Protein AF-A0A0C9ZN50-F1 (afdb_monomer)

Structure (mmCIF, N/CA/C/O backbone):
data_AF-A0A0C9ZN50-F1
#
_entry.id   AF-A0A0C9ZN50-F1
#
loop_
_atom_site.group_PDB
_atom_site.id
_atom_site.type_symbol
_atom_site.label_atom_id
_atom_site.label_alt_id
_atom_site.label_comp_id
_atom_site.label_asym_id
_atom_site.label_entity_id
_atom_site.label_seq_id
_atom_site.pdbx_PDB_ins_code
_atom_site.Cartn_x
_atom_site.Cartn_y
_atom_site.Cartn_z
_atom_site.occupancy
_atom_site.B_iso_or_equiv
_atom_site.auth_seq_id
_atom_site.auth_comp_id
_atom_site.auth_asym_id
_atom_site.auth_atom_id
_atom_site.pdbx_PDB_model_num
ATOM 1 N N . MET A 1 1 ? 44.667 34.025 37.888 1.00 39.94 1 MET A N 1
ATOM 2 C CA . MET A 1 1 ? 45.179 33.058 36.893 1.00 39.94 1 MET A CA 1
ATOM 3 C C . MET A 1 1 ? 44.011 32.609 36.034 1.00 39.94 1 MET A C 1
ATOM 5 O O . MET A 1 1 ? 43.102 31.985 36.561 1.00 39.94 1 MET A O 1
ATOM 9 N N . VAL A 1 2 ? 43.980 33.014 34.764 1.00 34.44 2 VAL A N 1
ATOM 10 C CA . VAL A 1 2 ? 42.864 32.764 33.837 1.00 34.44 2 VAL A CA 1
ATOM 11 C C . VAL A 1 2 ? 43.317 31.704 32.833 1.00 34.44 2 VAL A C 1
ATOM 13 O O . VAL A 1 2 ? 44.294 31.914 32.122 1.00 34.44 2 VAL A O 1
ATOM 16 N N . LEU A 1 3 ? 42.644 30.553 32.816 1.00 47.25 3 LEU A N 1
ATOM 17 C CA . LEU A 1 3 ? 42.914 29.450 31.890 1.00 47.25 3 LEU A CA 1
ATOM 18 C C . LEU A 1 3 ? 42.060 29.630 30.630 1.00 47.25 3 LEU A C 1
ATOM 20 O O . LEU A 1 3 ? 40.865 29.343 30.634 1.00 47.25 3 LEU A O 1
ATOM 24 N N . GLN A 1 4 ? 42.675 30.109 29.550 1.00 46.62 4 GLN A N 1
ATOM 25 C CA . GLN A 1 4 ? 42.069 30.142 28.219 1.00 46.62 4 GLN A CA 1
ATOM 26 C C . GLN A 1 4 ? 42.328 28.802 27.520 1.00 46.62 4 GLN A C 1
ATOM 28 O O . GLN A 1 4 ? 43.462 28.460 27.191 1.00 46.62 4 GLN A O 1
ATOM 33 N N . THR A 1 5 ? 41.270 28.020 27.316 1.00 51.41 5 THR A N 1
ATOM 34 C CA . THR A 1 5 ? 41.304 26.759 26.568 1.00 51.41 5 THR A CA 1
ATOM 35 C C . THR A 1 5 ? 41.068 27.039 25.085 1.00 51.41 5 THR A C 1
ATOM 37 O O . THR A 1 5 ? 39.988 27.460 24.677 1.00 51.41 5 THR A O 1
ATOM 40 N N . ILE A 1 6 ? 42.099 26.816 24.267 1.00 56.16 6 ILE A N 1
ATOM 41 C CA . ILE A 1 6 ? 42.041 26.932 22.806 1.00 56.16 6 ILE A CA 1
ATOM 42 C C . ILE A 1 6 ? 41.511 25.606 22.251 1.00 56.16 6 ILE A C 1
ATOM 44 O O . ILE A 1 6 ? 42.215 24.597 22.240 1.00 56.16 6 ILE A O 1
ATOM 48 N N . TYR A 1 7 ? 40.261 25.595 21.789 1.00 54.16 7 TYR A N 1
ATOM 49 C CA . TYR A 1 7 ? 39.696 24.461 21.060 1.00 54.16 7 TYR A CA 1
ATOM 50 C C . TYR A 1 7 ? 40.186 24.484 19.606 1.00 54.16 7 TYR A C 1
ATOM 52 O O . TYR A 1 7 ? 39.750 25.305 18.802 1.00 54.16 7 TYR A O 1
ATOM 60 N N . ALA A 1 8 ? 41.094 23.569 19.261 1.00 57.06 8 ALA A N 1
ATOM 61 C CA . ALA A 1 8 ? 41.533 23.344 17.887 1.00 57.06 8 ALA A CA 1
ATOM 62 C C . ALA A 1 8 ? 40.445 22.597 17.091 1.00 57.06 8 ALA A C 1
ATOM 64 O O . ALA A 1 8 ? 40.113 21.446 17.389 1.00 57.06 8 ALA A O 1
ATOM 65 N N . SER A 1 9 ? 39.885 23.243 16.067 1.00 60.78 9 SER A N 1
ATOM 66 C CA . SER A 1 9 ? 38.947 22.619 15.135 1.00 60.78 9 SER A CA 1
ATOM 67 C C . SER A 1 9 ? 39.686 21.634 14.218 1.00 60.78 9 SER A C 1
ATOM 69 O O . SER A 1 9 ? 40.672 21.966 13.563 1.00 60.78 9 SER A O 1
ATOM 71 N N . LYS A 1 10 ? 39.228 20.377 14.189 1.00 65.25 10 LYS A N 1
ATOM 72 C CA . LYS A 1 10 ? 39.812 19.334 13.332 1.00 65.25 10 LYS A CA 1
ATOM 73 C C . LYS A 1 10 ? 39.492 19.634 11.859 1.00 65.25 10 LYS A C 1
ATOM 75 O O . LYS A 1 10 ? 38.314 19.800 11.534 1.00 65.25 10 LYS A O 1
ATOM 80 N N . PRO A 1 11 ? 40.481 19.646 10.948 1.00 61.59 11 PRO A N 1
ATOM 81 C CA . PRO A 1 11 ? 40.224 19.838 9.528 1.00 61.59 11 PRO A CA 1
ATOM 82 C C . PRO A 1 11 ? 39.491 18.613 8.969 1.00 61.59 11 PRO A C 1
ATOM 84 O O . PRO A 1 11 ? 40.007 17.496 8.957 1.00 61.59 11 PRO A O 1
ATOM 87 N N . THR A 1 12 ? 38.261 18.812 8.502 1.00 65.75 12 THR A N 1
ATOM 88 C CA . THR A 1 12 ? 37.493 17.782 7.799 1.00 65.75 12 THR A CA 1
ATOM 89 C C . THR A 1 12 ? 38.158 17.481 6.458 1.00 65.75 12 THR A C 1
ATOM 91 O O . THR A 1 12 ? 38.131 18.310 5.545 1.00 65.75 12 THR A O 1
ATOM 94 N N . ALA A 1 13 ? 38.747 16.291 6.332 1.00 64.12 13 ALA A N 1
ATOM 95 C CA . ALA A 1 13 ? 39.321 15.786 5.090 1.00 64.12 13 ALA A CA 1
ATOM 96 C C . ALA A 1 13 ? 38.241 15.718 3.995 1.00 64.12 13 ALA A C 1
ATOM 98 O O . ALA A 1 13 ? 37.400 14.815 3.972 1.00 64.12 13 ALA A O 1
ATOM 99 N N . ARG A 1 14 ? 38.244 16.688 3.072 1.00 66.19 14 ARG A N 1
ATOM 100 C CA . ARG A 1 14 ? 37.402 16.643 1.873 1.00 66.19 14 ARG A CA 1
ATOM 101 C C . ARG A 1 14 ? 37.878 15.475 1.010 1.00 66.19 14 ARG A C 1
ATOM 103 O O . ARG A 1 14 ? 38.987 15.503 0.485 1.00 66.19 14 ARG A O 1
ATOM 110 N N . ARG A 1 15 ? 37.039 14.445 0.854 1.00 63.09 15 ARG A N 1
ATOM 111 C CA . ARG A 1 15 ? 37.261 13.379 -0.135 1.00 63.09 15 ARG A CA 1
ATOM 112 C C . ARG A 1 15 ? 37.274 14.015 -1.526 1.00 63.09 15 ARG A C 1
ATOM 114 O O . ARG A 1 15 ? 36.222 14.357 -2.059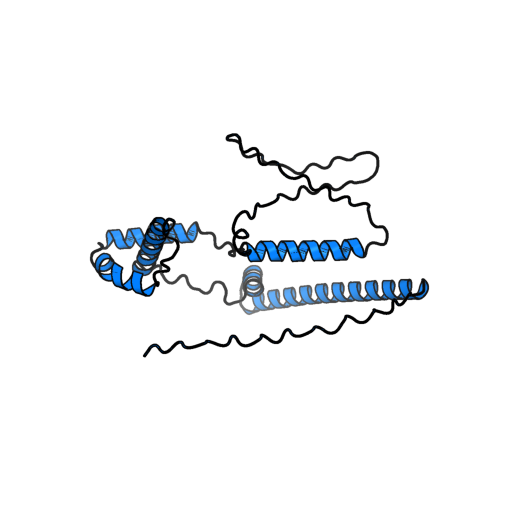 1.00 63.09 15 ARG A O 1
ATOM 121 N N . VAL A 1 16 ? 38.465 14.189 -2.094 1.00 71.81 16 VAL A N 1
ATOM 122 C CA . VAL A 1 16 ? 38.652 14.616 -3.483 1.00 71.81 16 VAL A CA 1
ATOM 123 C C . VAL A 1 16 ? 38.070 13.517 -4.368 1.00 71.81 16 VAL A C 1
ATOM 125 O O . VAL A 1 16 ? 38.628 12.424 -4.448 1.00 71.81 16 VAL A O 1
ATOM 128 N N . GLN A 1 17 ? 36.910 13.763 -4.983 1.00 80.56 17 GLN A N 1
ATOM 129 C CA . GLN A 1 17 ? 36.378 12.808 -5.948 1.00 80.56 17 GLN A CA 1
ATOM 130 C C . GLN A 1 17 ? 37.321 12.743 -7.156 1.00 80.56 17 GLN A C 1
ATOM 132 O O . GLN A 1 17 ? 37.731 13.791 -7.664 1.00 80.56 17 GLN A O 1
ATOM 137 N N . PRO A 1 18 ? 37.690 11.537 -7.620 1.00 77.81 18 PRO A N 1
ATOM 138 C CA . PRO A 1 18 ? 38.561 11.394 -8.774 1.00 77.81 18 PRO A CA 1
ATOM 139 C C . PRO A 1 18 ? 37.920 12.052 -9.999 1.00 77.81 18 PRO A C 1
ATOM 141 O O . PRO A 1 18 ? 36.736 11.862 -10.283 1.00 77.81 18 PRO A O 1
ATOM 144 N N . LYS A 1 19 ? 38.724 12.833 -10.728 1.00 80.50 19 LYS A N 1
ATOM 145 C CA . LYS A 1 19 ? 38.319 13.529 -11.954 1.00 80.50 19 LYS A CA 1
ATOM 146 C C . LYS A 1 19 ? 37.700 12.520 -12.927 1.00 80.50 19 LYS A C 1
ATOM 148 O O . LYS A 1 19 ? 38.328 11.515 -13.263 1.00 80.50 19 LYS A O 1
ATOM 153 N N . ALA A 1 20 ? 36.462 12.773 -13.350 1.00 80.38 20 ALA A N 1
ATOM 154 C CA . ALA A 1 20 ? 35.729 11.868 -14.228 1.00 80.38 20 ALA A CA 1
ATOM 1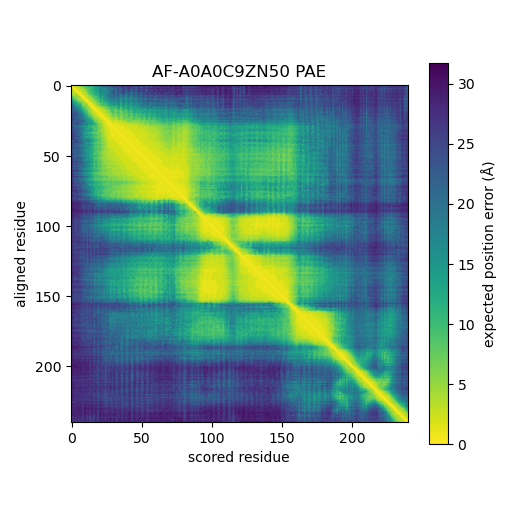55 C C . ALA A 1 20 ? 36.526 11.622 -15.519 1.00 80.38 20 ALA A C 1
ATOM 157 O O . ALA A 1 20 ? 36.897 12.564 -16.222 1.00 80.38 20 ALA A O 1
ATOM 158 N N . ARG A 1 21 ? 36.808 10.350 -15.823 1.00 87.00 21 ARG A N 1
ATOM 159 C CA . ARG A 1 21 ? 37.511 9.971 -17.053 1.00 87.00 21 ARG A CA 1
ATOM 160 C C . ARG A 1 21 ? 36.616 10.262 -18.269 1.00 87.00 21 ARG A C 1
ATOM 162 O O . ARG A 1 21 ? 35.416 9.973 -18.205 1.00 87.00 21 ARG A O 1
ATOM 169 N N . PRO A 1 22 ? 37.167 10.804 -19.372 1.00 81.00 22 PRO A N 1
ATOM 170 C CA . PRO A 1 22 ? 36.405 11.028 -20.594 1.00 81.00 22 PRO A CA 1
ATOM 171 C C . PRO A 1 22 ? 35.870 9.691 -21.117 1.00 81.00 22 PR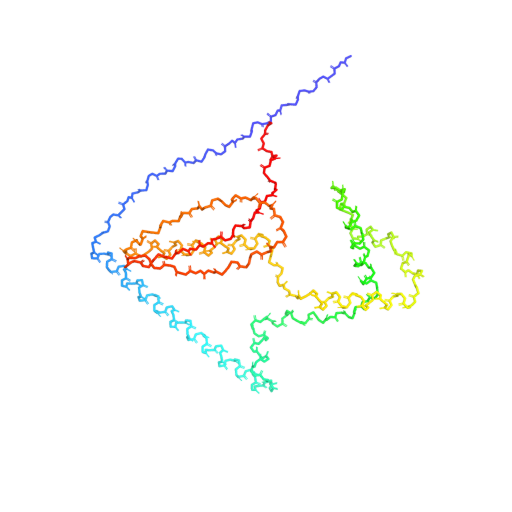O A C 1
ATOM 173 O O . PRO A 1 22 ? 36.607 8.716 -21.250 1.00 81.00 22 PRO A O 1
ATOM 176 N N . ARG A 1 23 ? 34.561 9.632 -21.381 1.00 85.62 23 ARG A N 1
ATOM 177 C CA . ARG A 1 23 ? 33.921 8.441 -21.948 1.00 85.62 23 ARG A CA 1
ATOM 178 C C . ARG A 1 23 ? 34.179 8.410 -23.452 1.00 85.62 23 ARG A C 1
ATOM 180 O O . ARG A 1 23 ? 33.808 9.348 -24.154 1.00 85.62 23 ARG A O 1
ATOM 187 N N . ILE A 1 24 ? 34.784 7.327 -23.935 1.00 88.25 24 ILE A N 1
ATOM 188 C CA . ILE A 1 24 ? 34.951 7.065 -25.368 1.00 88.25 24 ILE A CA 1
ATOM 189 C C . ILE A 1 24 ? 33.556 6.920 -25.990 1.00 88.25 24 ILE A C 1
ATOM 191 O O . ILE A 1 24 ? 32.753 6.098 -25.546 1.00 88.25 24 ILE A O 1
ATOM 195 N N . LYS A 1 25 ? 33.253 7.740 -27.001 1.00 86.81 25 LYS A N 1
ATOM 196 C CA . LYS A 1 25 ? 31.998 7.649 -27.755 1.00 86.81 25 LYS A CA 1
ATOM 197 C C . LYS A 1 25 ? 32.143 6.558 -28.813 1.00 86.81 25 LYS A C 1
ATOM 199 O O . LYS A 1 25 ? 32.850 6.744 -29.796 1.00 86.81 25 LYS A O 1
ATOM 204 N N . VAL A 1 26 ? 31.468 5.430 -28.613 1.00 90.38 26 VAL A N 1
ATOM 205 C CA . VAL A 1 26 ? 31.383 4.367 -29.622 1.00 90.38 26 VAL A CA 1
ATOM 206 C C . VAL A 1 26 ? 30.311 4.753 -30.643 1.00 90.38 26 VAL A C 1
ATOM 208 O O . VAL A 1 26 ? 29.137 4.870 -30.292 1.00 90.38 26 VAL A O 1
ATOM 211 N N . ILE A 1 27 ? 30.706 4.971 -31.900 1.00 93.25 27 ILE A N 1
ATOM 212 C CA . ILE A 1 27 ? 29.779 5.229 -33.010 1.00 93.25 27 ILE A CA 1
ATOM 213 C C . ILE A 1 27 ? 29.442 3.888 -33.662 1.00 93.25 27 ILE A C 1
ATOM 215 O O . ILE A 1 27 ? 30.308 3.226 -34.225 1.00 93.25 27 ILE A O 1
ATOM 219 N N . LEU A 1 28 ? 28.179 3.476 -33.570 1.00 95.25 28 LEU A N 1
ATOM 220 C CA . LEU A 1 28 ? 27.701 2.234 -34.175 1.00 95.25 28 LEU A CA 1
ATOM 221 C C . LEU A 1 28 ? 27.330 2.441 -35.648 1.00 95.25 28 LEU A C 1
ATOM 223 O O . LEU A 1 28 ? 26.710 3.446 -36.009 1.00 95.25 28 LEU A O 1
ATOM 227 N N . SER A 1 29 ? 27.634 1.447 -36.485 1.00 97.31 29 SER A N 1
ATOM 228 C CA . SER A 1 29 ? 27.195 1.419 -37.884 1.00 97.31 29 SER A CA 1
ATOM 229 C C . SER A 1 29 ? 25.662 1.369 -37.994 1.00 97.31 29 SER A C 1
ATOM 231 O O . SER A 1 29 ? 24.955 1.023 -37.042 1.00 97.31 29 SER A O 1
ATOM 233 N N . ALA A 1 30 ? 25.113 1.734 -39.158 1.00 95.19 30 ALA A N 1
ATOM 234 C CA . ALA A 1 30 ? 23.668 1.665 -39.404 1.00 95.19 30 ALA A CA 1
ATOM 235 C C . ALA A 1 30 ? 23.120 0.239 -39.206 1.00 95.19 30 ALA A C 1
ATOM 237 O O . ALA A 1 30 ? 22.125 0.059 -38.505 1.00 95.19 30 ALA A O 1
ATOM 238 N N . ASN A 1 31 ? 23.834 -0.769 -39.715 1.00 96.44 31 ASN A N 1
ATOM 239 C CA . ASN A 1 31 ? 23.458 -2.178 -39.583 1.00 96.44 31 ASN A CA 1
ATOM 240 C C . ASN A 1 31 ? 23.493 -2.646 -38.122 1.00 96.44 31 ASN A C 1
ATOM 242 O O . ASN A 1 31 ? 22.558 -3.299 -37.667 1.00 96.44 31 ASN A O 1
ATOM 246 N N . ALA A 1 32 ? 24.516 -2.249 -37.353 1.00 95.94 32 ALA A N 1
ATOM 247 C CA . ALA A 1 32 ? 24.593 -2.572 -35.928 1.00 95.94 32 ALA A CA 1
ATOM 248 C C . ALA A 1 32 ? 23.426 -1.953 -35.141 1.00 95.94 32 ALA A C 1
ATOM 250 O O . ALA A 1 32 ? 22.836 -2.605 -34.281 1.00 95.94 32 ALA A O 1
ATOM 251 N N . ARG A 1 33 ? 23.040 -0.710 -35.463 1.00 95.25 33 ARG A N 1
ATOM 252 C CA . ARG A 1 33 ? 21.865 -0.064 -34.856 1.00 95.25 33 ARG A CA 1
ATOM 253 C C . ARG A 1 33 ? 20.561 -0.775 -35.223 1.00 95.25 33 ARG A C 1
ATOM 255 O O . ARG A 1 33 ? 19.728 -0.963 -34.342 1.00 95.25 33 ARG A O 1
ATOM 262 N N . ALA A 1 34 ? 20.385 -1.182 -36.480 1.00 95.62 34 ALA A N 1
ATOM 263 C CA . ALA A 1 34 ? 19.206 -1.934 -36.916 1.00 95.62 34 ALA A CA 1
ATOM 264 C C . ALA A 1 34 ? 19.104 -3.296 -36.205 1.00 95.62 34 ALA A C 1
ATOM 266 O O . ALA A 1 34 ? 18.049 -3.626 -35.667 1.00 95.62 34 ALA A O 1
ATOM 267 N N . ALA A 1 35 ? 20.216 -4.031 -36.100 1.00 96.25 35 ALA A N 1
ATOM 268 C CA . ALA A 1 35 ? 20.271 -5.300 -35.376 1.00 96.25 35 ALA A CA 1
ATOM 269 C C . ALA A 1 35 ? 19.968 -5.138 -33.876 1.00 96.25 35 ALA A C 1
ATOM 271 O O . ALA A 1 35 ? 19.258 -5.957 -33.294 1.00 96.25 35 ALA A O 1
ATOM 272 N N . LEU A 1 36 ? 20.460 -4.074 -33.228 1.00 95.38 36 LEU A N 1
ATOM 273 C CA . LEU A 1 36 ? 20.112 -3.792 -31.831 1.00 95.38 36 LEU A CA 1
ATOM 274 C C . LEU A 1 36 ? 18.621 -3.495 -31.660 1.00 95.38 36 LEU A C 1
ATOM 276 O O . LEU A 1 36 ? 18.032 -3.963 -30.690 1.00 95.38 36 LEU A O 1
ATOM 280 N N . LYS A 1 37 ? 18.008 -2.759 -32.594 1.00 94.31 37 LYS A N 1
ATOM 281 C CA . LYS A 1 37 ? 16.565 -2.487 -32.565 1.00 94.31 37 LYS A CA 1
ATOM 282 C C . LYS A 1 37 ? 15.746 -3.764 -32.705 1.00 94.31 37 LYS A C 1
ATOM 284 O O . LYS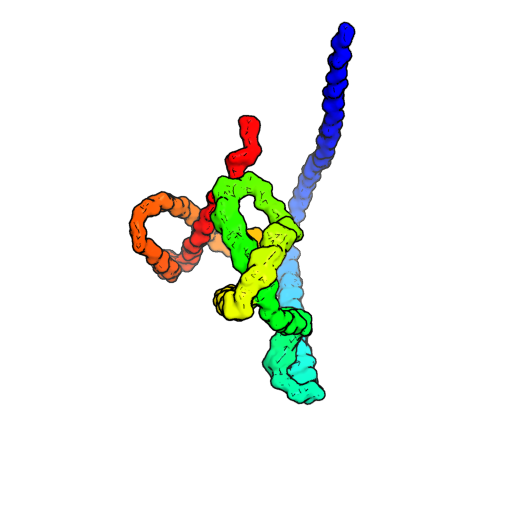 A 1 37 ? 14.861 -3.982 -31.889 1.00 94.31 37 LYS A O 1
ATOM 289 N N . LEU A 1 38 ? 16.069 -4.623 -33.674 1.00 96.31 38 LEU A N 1
ATOM 290 C CA . LEU A 1 38 ? 15.378 -5.906 -33.848 1.00 96.31 38 LEU A CA 1
ATOM 291 C C . LEU A 1 38 ? 15.450 -6.747 -32.565 1.00 96.31 38 LEU A C 1
ATOM 293 O O . LEU A 1 38 ? 14.427 -7.152 -32.029 1.00 96.31 38 LEU A O 1
ATOM 297 N N . ASN A 1 39 ? 16.645 -6.860 -31.978 1.00 95.81 39 ASN A N 1
ATOM 298 C CA . ASN A 1 39 ? 16.832 -7.543 -30.696 1.00 95.81 39 ASN A CA 1
ATOM 299 C C . ASN A 1 39 ? 16.035 -6.914 -29.539 1.00 95.81 39 ASN A C 1
ATOM 301 O O . ASN A 1 39 ? 15.641 -7.614 -28.607 1.00 95.81 39 ASN A O 1
ATOM 305 N N . GLN A 1 40 ? 15.847 -5.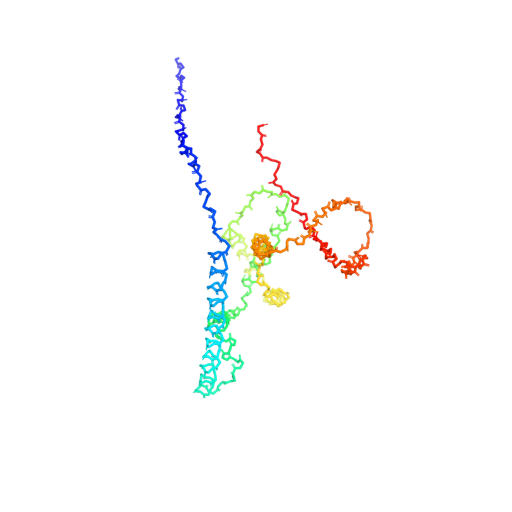592 -29.535 1.00 94.56 40 GLN A N 1
ATOM 306 C CA . GLN A 1 40 ? 15.019 -4.917 -28.532 1.00 94.56 40 GLN A CA 1
ATOM 307 C C . GLN A 1 40 ? 13.536 -5.253 -28.717 1.00 94.56 40 GLN A C 1
ATOM 309 O O . GLN A 1 40 ? 12.857 -5.502 -27.718 1.00 94.56 40 GLN A O 1
ATOM 314 N N . TYR A 1 41 ? 13.050 -5.300 -29.960 1.00 95.69 41 TYR A N 1
ATOM 315 C CA . TYR A 1 41 ? 11.679 -5.712 -30.262 1.00 95.69 41 TYR A CA 1
ATOM 316 C C . TYR A 1 41 ? 11.434 -7.155 -29.823 1.00 95.69 41 TYR A C 1
ATOM 318 O O . TYR A 1 41 ? 10.542 -7.373 -29.006 1.00 95.69 41 TYR A O 1
ATOM 326 N N . ASP A 1 42 ? 12.301 -8.093 -30.210 1.00 96.44 42 ASP A N 1
ATOM 327 C CA . ASP A 1 42 ? 12.185 -9.506 -29.824 1.00 96.44 42 ASP A CA 1
ATOM 328 C C . ASP A 1 42 ? 12.146 -9.690 -28.299 1.00 96.44 42 ASP A C 1
ATOM 330 O O . ASP A 1 42 ? 11.365 -10.479 -27.765 1.00 96.44 42 ASP A O 1
ATOM 334 N N . LYS A 1 43 ? 12.987 -8.951 -27.561 1.00 95.94 43 LYS A N 1
ATOM 335 C CA . LYS A 1 43 ? 12.991 -8.987 -26.088 1.00 95.94 43 LYS A CA 1
ATOM 336 C C . LYS A 1 43 ? 11.704 -8.424 -25.497 1.00 95.94 43 LYS A C 1
ATO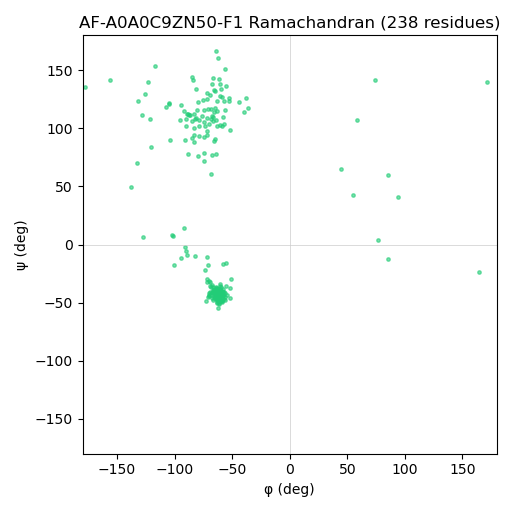M 338 O O . LYS A 1 43 ? 11.197 -8.971 -24.522 1.00 95.94 43 LYS A O 1
ATOM 343 N N . THR A 1 44 ? 11.194 -7.340 -26.072 1.00 94.56 44 THR A N 1
ATOM 344 C CA . THR A 1 44 ? 9.955 -6.704 -25.614 1.00 94.56 44 THR A CA 1
ATOM 345 C C . THR A 1 44 ? 8.754 -7.608 -25.870 1.00 94.56 44 THR A C 1
ATOM 347 O O . THR A 1 44 ? 7.896 -7.735 -25.000 1.00 94.56 44 THR A O 1
ATOM 350 N N . GLU A 1 45 ? 8.698 -8.267 -27.027 1.00 97.06 45 GLU A N 1
ATOM 351 C CA . GLU A 1 45 ? 7.635 -9.220 -27.353 1.00 97.06 45 GLU A CA 1
ATOM 352 C C . GLU A 1 45 ? 7.668 -10.443 -26.440 1.00 97.06 45 GLU A C 1
ATOM 354 O O . GLU A 1 45 ? 6.634 -10.807 -25.880 1.00 97.06 45 GLU A O 1
ATOM 359 N N . LYS A 1 46 ? 8.853 -11.023 -26.206 1.00 97.88 46 LYS A N 1
ATOM 360 C CA . LYS A 1 46 ? 9.018 -12.124 -25.244 1.00 97.88 46 LYS A CA 1
ATOM 361 C C . LYS A 1 46 ? 8.552 -11.727 -23.848 1.00 97.88 46 LYS A C 1
ATOM 363 O O . LYS A 1 46 ? 7.770 -12.446 -23.247 1.00 97.88 46 LYS A O 1
ATOM 368 N N . PHE A 1 47 ? 8.953 -10.549 -23.372 1.00 96.94 47 PHE A N 1
ATOM 369 C CA . PHE A 1 47 ? 8.531 -10.058 -22.062 1.00 96.94 47 PHE A CA 1
ATOM 370 C C . PHE A 1 47 ? 7.010 -9.865 -21.957 1.00 96.94 47 PHE A C 1
ATOM 372 O O . PHE A 1 47 ? 6.419 -10.226 -20.943 1.00 96.94 47 PHE A O 1
ATOM 379 N N . LYS A 1 48 ? 6.360 -9.322 -22.996 1.00 95.88 48 LYS A N 1
ATOM 380 C CA . LYS A 1 48 ? 4.893 -9.189 -23.032 1.00 95.88 48 LYS A CA 1
ATOM 381 C C . LYS A 1 48 ? 4.209 -10.551 -22.973 1.00 95.88 48 LYS A C 1
ATOM 383 O O . LYS A 1 48 ? 3.303 -10.731 -22.170 1.00 95.88 48 LYS A O 1
ATOM 388 N N . LYS A 1 49 ? 4.695 -11.508 -23.765 1.00 98.00 49 LYS A N 1
ATOM 389 C CA . LYS A 1 49 ? 4.190 -12.880 -23.748 1.00 98.00 49 LYS A CA 1
ATOM 390 C C . LYS A 1 49 ? 4.334 -13.515 -22.363 1.00 98.00 49 LYS A C 1
ATOM 392 O O . LYS A 1 49 ? 3.363 -14.053 -21.847 1.00 98.00 49 LYS A O 1
ATOM 397 N N . ASP A 1 50 ? 5.505 -13.396 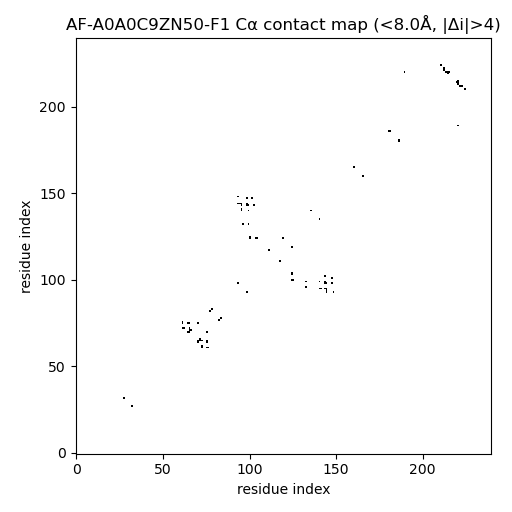-21.741 1.00 97.94 50 ASP A N 1
ATOM 398 C CA . ASP A 1 50 ? 5.750 -13.943 -20.402 1.00 97.94 50 ASP A CA 1
ATOM 399 C C . ASP A 1 50 ? 4.811 -13.316 -19.351 1.00 97.94 50 ASP A C 1
ATOM 401 O O . ASP A 1 50 ? 4.352 -14.003 -18.435 1.00 97.94 50 ASP A O 1
ATOM 405 N N . LEU A 1 51 ? 4.488 -12.020 -19.480 1.00 97.69 51 LEU A N 1
ATOM 406 C CA . LEU A 1 51 ? 3.491 -11.360 -18.632 1.00 97.69 51 LEU A CA 1
ATOM 407 C C . LEU A 1 51 ? 2.084 -11.919 -18.857 1.00 97.69 51 LEU A C 1
ATOM 409 O O . LEU A 1 51 ? 1.389 -12.198 -17.879 1.00 97.69 51 LEU A O 1
ATOM 413 N N . ASP A 1 52 ? 1.664 -12.085 -20.109 1.00 97.75 52 ASP A N 1
ATOM 414 C CA . ASP A 1 52 ? 0.348 -12.636 -20.443 1.00 97.75 52 ASP A CA 1
ATOM 415 C C . ASP A 1 52 ? 0.200 -14.074 -19.922 1.00 97.75 52 ASP A C 1
ATOM 417 O O . ASP A 1 52 ? -0.811 -14.413 -19.297 1.00 97.75 52 ASP A O 1
ATOM 421 N N . ASP A 1 53 ? 1.240 -14.895 -20.083 1.00 97.88 53 ASP A N 1
ATOM 422 C CA . ASP A 1 53 ? 1.297 -16.267 -19.571 1.00 97.88 53 ASP A CA 1
ATOM 423 C C . ASP A 1 53 ? 1.212 -16.288 -18.030 1.00 97.88 53 ASP A C 1
ATOM 425 O O . ASP A 1 53 ? 0.468 -17.084 -17.438 1.00 97.88 53 ASP A O 1
ATOM 429 N N . ALA A 1 54 ? 1.913 -15.371 -17.353 1.00 97.62 54 ALA A N 1
ATOM 430 C CA . ALA A 1 54 ? 1.840 -15.228 -15.899 1.00 97.62 54 ALA A CA 1
ATOM 431 C C . ALA A 1 54 ? 0.433 -14.821 -15.422 1.00 97.62 54 ALA A C 1
ATOM 433 O O . ALA A 1 54 ? -0.069 -15.377 -14.437 1.00 97.62 54 ALA A O 1
ATOM 434 N N . TRP A 1 55 ? -0.231 -13.898 -16.125 1.00 95.88 55 TRP A N 1
ATOM 435 C CA . TRP A 1 55 ? -1.597 -13.478 -15.802 1.00 95.88 55 TRP A CA 1
ATOM 436 C C . TRP A 1 55 ? -2.611 -14.612 -15.962 1.00 95.88 55 TRP A C 1
ATOM 438 O O . TRP A 1 55 ? -3.450 -14.813 -15.079 1.00 95.88 55 TRP A O 1
ATOM 448 N N . GLN A 1 56 ? -2.503 -15.401 -17.032 1.00 97.44 56 GLN A N 1
ATOM 449 C CA . GLN A 1 56 ? -3.352 -16.579 -17.241 1.00 97.44 56 GLN A CA 1
ATOM 450 C C . GLN A 1 56 ? -3.144 -17.635 -16.146 1.00 97.44 56 GLN A C 1
ATOM 452 O O . GLN A 1 56 ? -4.110 -18.212 -15.633 1.00 97.44 56 GLN A O 1
ATOM 457 N N . SER A 1 57 ? -1.890 -17.866 -15.742 1.00 97.62 57 SER A N 1
ATOM 458 C CA . SER A 1 57 ? -1.558 -18.774 -14.638 1.00 97.62 57 SER A CA 1
ATOM 459 C C . SER A 1 57 ? -2.196 -18.321 -13.318 1.00 97.62 57 SER A C 1
ATOM 461 O O . SER A 1 57 ? -2.813 -19.126 -12.612 1.00 97.62 57 SER A O 1
ATOM 463 N N . LEU A 1 58 ? -2.136 -17.021 -13.012 1.00 96.44 58 LEU A N 1
ATOM 464 C CA . LEU A 1 58 ? -2.743 -16.449 -11.809 1.00 96.44 58 LEU A CA 1
ATOM 465 C C . LEU A 1 58 ? -4.273 -16.589 -11.808 1.00 96.44 58 LEU A C 1
ATOM 467 O O . LEU A 1 58 ? -4.853 -16.948 -10.778 1.00 96.44 58 LEU A O 1
ATOM 471 N N . ASP A 1 59 ? -4.934 -16.373 -12.947 1.00 97.19 59 ASP A N 1
ATOM 472 C CA . ASP A 1 59 ? -6.381 -16.583 -13.088 1.00 97.19 59 ASP A CA 1
ATOM 473 C C . ASP A 1 59 ? -6.765 -18.057 -12.860 1.00 97.19 59 ASP A C 1
ATOM 475 O O . ASP A 1 59 ? -7.687 -18.364 -12.094 1.00 97.19 59 ASP A O 1
ATOM 479 N N . LYS A 1 60 ? -5.990 -18.994 -13.421 1.00 98.12 60 LYS A N 1
ATOM 480 C CA . LYS A 1 60 ? -6.186 -20.435 -13.204 1.00 98.12 60 LYS A CA 1
ATOM 481 C C . LYS A 1 60 ? -6.035 -20.823 -11.730 1.00 98.12 60 LYS A C 1
ATOM 483 O O . LYS A 1 60 ? -6.875 -21.559 -11.199 1.00 98.12 60 LYS A O 1
ATOM 488 N N . VAL A 1 61 ? -5.002 -20.320 -11.049 1.00 97.94 61 VAL A N 1
ATOM 489 C CA . VAL A 1 61 ? -4.795 -20.542 -9.605 1.00 97.94 61 VAL A CA 1
ATOM 490 C C . VAL A 1 61 ? -5.957 -19.963 -8.800 1.00 97.94 61 VAL A C 1
ATOM 492 O O . VAL A 1 61 ? -6.491 -20.638 -7.920 1.00 97.94 61 VAL A O 1
ATOM 495 N N . THR A 1 62 ? -6.404 -18.755 -9.140 1.00 97.94 62 THR A N 1
ATOM 496 C CA . THR A 1 62 ? -7.529 -18.080 -8.479 1.00 97.94 62 THR A CA 1
ATOM 497 C C . THR A 1 62 ? -8.813 -18.904 -8.583 1.00 97.94 62 THR A C 1
ATOM 499 O O . THR A 1 62 ? -9.462 -19.159 -7.567 1.00 97.94 62 THR A O 1
ATOM 502 N N . LYS A 1 63 ? -9.162 -19.380 -9.785 1.00 98.44 63 LYS A N 1
ATOM 503 C CA . LYS A 1 63 ? -10.336 -20.240 -10.015 1.00 98.44 63 LYS A CA 1
ATOM 504 C C . LYS A 1 63 ? -10.226 -21.570 -9.269 1.00 98.44 63 LYS A C 1
ATOM 506 O O . LYS A 1 63 ? -11.194 -22.013 -8.652 1.00 98.44 63 LYS A O 1
ATOM 511 N N . THR A 1 64 ? -9.035 -22.169 -9.256 1.00 98.50 64 THR A N 1
ATOM 512 C CA . THR A 1 64 ? -8.766 -23.418 -8.524 1.00 98.50 64 THR A CA 1
ATOM 513 C C . THR A 1 64 ? -8.964 -23.233 -7.019 1.00 98.50 64 THR A C 1
ATOM 515 O O . THR A 1 64 ? -9.635 -24.041 -6.382 1.00 98.50 64 THR A O 1
ATOM 518 N N . LEU A 1 65 ? -8.438 -22.149 -6.441 1.00 97.81 65 LEU A N 1
ATOM 519 C CA . LEU A 1 65 ? -8.621 -21.809 -5.027 1.00 97.81 65 LEU A CA 1
ATOM 520 C C . LEU A 1 65 ? -10.087 -21.512 -4.693 1.00 97.81 65 LEU A C 1
ATOM 522 O O . LEU A 1 65 ? -10.582 -21.971 -3.663 1.00 97.81 65 LEU A O 1
ATOM 526 N N . ALA A 1 66 ? -10.780 -20.774 -5.561 1.00 97.94 66 ALA A N 1
ATOM 527 C CA . ALA A 1 66 ? -12.200 -20.467 -5.421 1.00 97.94 66 ALA A CA 1
ATOM 528 C C . ALA A 1 66 ? -13.041 -21.751 -5.368 1.00 97.94 66 ALA A C 1
ATOM 530 O O . ALA A 1 66 ? -13.798 -21.949 -4.416 1.00 97.94 66 ALA A O 1
ATOM 531 N N . SER A 1 67 ? -12.818 -22.666 -6.317 1.00 98.25 67 SER A N 1
ATOM 532 C CA . SER A 1 67 ? -13.479 -23.974 -6.357 1.00 98.25 67 SER A CA 1
ATOM 533 C C . SER A 1 67 ? -13.117 -24.842 -5.147 1.00 98.25 67 SER A C 1
ATOM 535 O O . SER A 1 67 ? -14.008 -25.345 -4.471 1.00 98.25 67 SER A O 1
ATOM 537 N N . LYS A 1 68 ? -11.824 -24.988 -4.825 1.00 98.44 68 LYS A N 1
ATOM 538 C CA . LYS A 1 68 ? -11.342 -25.839 -3.721 1.00 98.44 68 LYS A CA 1
ATOM 539 C C . LYS A 1 68 ? -11.889 -25.398 -2.362 1.00 98.44 68 LYS A C 1
ATOM 541 O O . LYS A 1 68 ? -12.217 -26.233 -1.525 1.00 98.44 68 LYS A O 1
ATOM 546 N N . HIS A 1 69 ? -11.999 -24.090 -2.134 1.00 97.56 69 HIS A N 1
ATOM 547 C CA . HIS A 1 69 ? -12.426 -23.525 -0.852 1.00 97.56 69 HIS A CA 1
ATOM 548 C C . HIS A 1 69 ? -13.878 -23.037 -0.831 1.00 97.56 69 HIS A C 1
ATOM 550 O O . HIS A 1 69 ? -14.270 -22.424 0.160 1.00 97.56 69 HIS A O 1
ATOM 556 N N . HIS A 1 70 ? -14.662 -23.303 -1.883 1.00 97.19 70 HIS A N 1
ATOM 557 C CA . HIS A 1 70 ? -16.079 -22.926 -1.976 1.00 97.19 70 HIS A CA 1
ATOM 558 C C . HIS A 1 70 ? -16.289 -21.415 -1.760 1.00 97.19 70 HIS A C 1
ATOM 560 O O . HIS A 1 70 ? -17.172 -20.969 -1.027 1.00 97.19 70 HIS A O 1
ATOM 566 N N . LYS A 1 71 ? -15.419 -20.603 -2.371 1.00 97.12 71 LYS A N 1
ATOM 567 C CA . LYS A 1 71 ? -15.463 -19.136 -2.317 1.00 97.12 71 LYS A CA 1
ATOM 568 C C . LYS A 1 71 ? -15.703 -18.579 -3.713 1.00 97.12 71 LYS A C 1
ATOM 570 O O . LYS A 1 71 ? -15.290 -19.168 -4.703 1.00 97.12 71 LYS A O 1
ATOM 575 N N . SER A 1 72 ? -16.290 -17.389 -3.795 1.00 97.00 72 SER A N 1
ATOM 576 C CA . SER A 1 72 ? -16.353 -16.641 -5.054 1.00 97.00 72 SER A CA 1
ATOM 577 C C . SER A 1 72 ? -14.946 -16.299 -5.563 1.00 97.00 72 SER A C 1
ATOM 579 O O . SER A 1 72 ? -14.097 -15.894 -4.761 1.00 97.00 72 SER A O 1
ATOM 581 N N . VAL A 1 73 ? -14.739 -16.347 -6.882 1.00 97.06 73 VAL A N 1
ATOM 582 C CA . VAL A 1 73 ? -13.486 -15.939 -7.549 1.00 97.06 73 VAL A CA 1
ATOM 583 C C . VAL A 1 73 ? -13.059 -14.532 -7.124 1.00 97.06 73 VAL A C 1
ATOM 585 O O . VAL A 1 73 ? -11.919 -14.342 -6.713 1.00 97.06 73 VAL A O 1
ATOM 588 N N . GLN A 1 74 ? -13.993 -13.576 -7.097 1.00 93.56 74 GLN A N 1
ATOM 589 C CA . GLN A 1 74 ? -13.720 -12.186 -6.714 1.00 93.56 74 GLN A CA 1
ATOM 590 C C . GLN A 1 74 ? -13.137 -12.051 -5.299 1.00 93.56 74 GLN A C 1
ATOM 592 O O . GLN A 1 74 ? -12.196 -11.294 -5.075 1.00 93.56 74 GLN A O 1
ATOM 597 N N . ARG A 1 75 ? -13.644 -12.827 -4.332 1.00 90.62 75 ARG A N 1
ATOM 598 C CA . ARG A 1 75 ? -13.096 -12.851 -2.966 1.00 90.62 75 ARG A CA 1
ATOM 599 C C . ARG A 1 75 ? -11.649 -13.344 -2.940 1.00 90.62 75 ARG A C 1
ATOM 601 O O . ARG A 1 75 ? -10.832 -12.766 -2.234 1.00 90.62 75 ARG A O 1
ATOM 608 N N . VAL A 1 76 ? -11.330 -14.385 -3.709 1.00 94.44 76 VAL A N 1
ATOM 609 C CA . VAL A 1 76 ? -9.961 -14.916 -3.810 1.00 94.44 76 VAL A CA 1
ATOM 610 C C . VAL A 1 76 ? -9.033 -13.919 -4.510 1.00 94.44 76 VAL A C 1
ATOM 612 O O . VAL A 1 76 ? -7.916 -13.719 -4.043 1.00 94.44 76 VAL A O 1
ATOM 615 N N . GLN A 1 77 ? -9.495 -13.246 -5.570 1.00 93.81 77 GLN A N 1
ATOM 616 C CA . GLN A 1 77 ? -8.735 -12.176 -6.232 1.00 93.81 77 GLN A CA 1
ATOM 617 C C . GLN A 1 77 ? -8.408 -11.043 -5.261 1.00 93.81 77 GLN A C 1
ATOM 619 O O . GLN A 1 77 ? -7.253 -10.642 -5.155 1.00 93.81 77 GLN A O 1
ATOM 624 N N . ASN A 1 78 ? -9.399 -10.565 -4.506 1.00 88.44 78 ASN A N 1
ATOM 625 C CA . ASN A 1 78 ? -9.188 -9.521 -3.504 1.00 88.44 78 ASN A CA 1
ATOM 626 C C . ASN A 1 78 ? -8.163 -9.954 -2.444 1.00 88.44 78 ASN A C 1
ATOM 628 O O . ASN A 1 78 ? -7.263 -9.180 -2.118 1.00 88.44 78 ASN A O 1
ATOM 632 N N . ASP A 1 79 ? -8.257 -11.196 -1.955 1.00 89.75 79 ASP A N 1
ATOM 633 C CA . ASP A 1 79 ? -7.306 -11.758 -0.987 1.00 89.75 79 ASP A CA 1
ATOM 634 C C . ASP A 1 79 ? -5.873 -11.857 -1.565 1.00 89.75 79 ASP A C 1
ATOM 636 O O . ASP A 1 79 ? -4.904 -11.606 -0.842 1.00 89.75 79 ASP A O 1
ATOM 640 N N . LEU A 1 80 ? -5.722 -12.188 -2.856 1.00 91.62 80 LEU A N 1
ATOM 641 C CA . LEU A 1 80 ? -4.427 -12.265 -3.549 1.00 91.62 80 LEU A CA 1
ATOM 642 C C . LEU A 1 80 ? -3.826 -10.878 -3.825 1.00 91.62 80 LEU A C 1
ATOM 644 O O . LEU A 1 80 ? -2.660 -10.646 -3.510 1.00 91.62 80 LEU A O 1
ATOM 648 N N . HIS A 1 81 ? -4.606 -9.945 -4.379 1.00 87.44 81 HIS A N 1
ATOM 649 C CA . HIS A 1 81 ? -4.130 -8.610 -4.762 1.00 87.44 81 HIS A CA 1
ATOM 650 C C . HIS A 1 81 ? -3.812 -7.726 -3.560 1.00 87.44 81 HIS A C 1
ATOM 652 O O . HIS A 1 81 ? -2.820 -6.996 -3.554 1.00 87.44 81 HIS A O 1
ATOM 658 N N . LEU A 1 82 ? -4.662 -7.772 -2.535 1.00 82.19 82 LEU A N 1
ATOM 659 C CA . LEU A 1 82 ? -4.523 -6.907 -1.367 1.00 82.19 82 LEU A CA 1
ATOM 660 C C . LEU A 1 82 ? -3.651 -7.555 -0.283 1.00 82.19 82 LEU A C 1
ATOM 662 O O . LEU A 1 82 ? -3.283 -6.899 0.693 1.00 82.19 82 LEU A O 1
ATOM 666 N N . GLY A 1 83 ? -3.254 -8.811 -0.494 1.00 78.44 83 GLY A N 1
ATOM 667 C CA . GLY A 1 83 ? -2.525 -9.631 0.454 1.00 78.44 83 GLY A CA 1
ATOM 668 C C . GLY A 1 83 ? -3.431 -10.112 1.584 1.00 78.44 83 GLY A C 1
ATOM 669 O O . GLY A 1 83 ? -4.243 -9.364 2.131 1.00 78.44 83 GLY A O 1
ATOM 670 N N . HIS A 1 84 ? -3.220 -11.357 2.013 1.00 67.38 84 HIS A N 1
ATOM 671 C CA . HIS A 1 84 ? -4.010 -12.019 3.059 1.00 67.38 84 HIS A CA 1
ATOM 672 C C . HIS A 1 84 ? -4.074 -11.247 4.400 1.00 67.38 84 HIS A C 1
ATOM 674 O O . HIS A 1 84 ? -4.921 -11.516 5.252 1.00 67.38 84 HIS A O 1
ATOM 680 N N . MET A 1 85 ? -3.179 -10.273 4.589 1.00 57.47 85 MET A N 1
ATOM 681 C CA . MET A 1 85 ? -2.943 -9.564 5.844 1.00 57.47 85 MET A CA 1
ATOM 682 C C . MET A 1 85 ? -3.598 -8.177 5.941 1.00 57.47 85 MET A C 1
ATOM 684 O O . MET A 1 85 ? -3.734 -7.672 7.053 1.00 57.47 85 MET A O 1
ATOM 688 N N . LYS A 1 86 ? -4.024 -7.530 4.842 1.00 57.72 86 LYS A N 1
ATOM 689 C CA . LYS A 1 86 ? -4.325 -6.080 4.899 1.00 57.72 86 LYS A CA 1
ATOM 690 C C . LYS A 1 86 ? -5.700 -5.684 5.439 1.00 57.72 86 LYS A C 1
ATOM 692 O O . LYS A 1 86 ? -5.886 -4.518 5.761 1.00 57.72 86 LYS A O 1
ATOM 697 N N . PHE A 1 87 ? -6.621 -6.628 5.636 1.00 54.97 87 PHE A N 1
ATOM 698 C CA . PHE A 1 87 ? -7.940 -6.328 6.225 1.00 54.97 87 PHE A CA 1
ATOM 699 C C . PHE A 1 87 ? -8.309 -7.213 7.415 1.00 54.97 87 PHE A C 1
ATOM 701 O O . PHE A 1 87 ? -9.409 -7.118 7.951 1.00 54.97 87 PHE A O 1
ATOM 708 N N . ARG A 1 88 ? -7.372 -8.051 7.880 1.00 52.53 88 ARG A N 1
ATOM 709 C CA . ARG A 1 88 ? -7.503 -8.765 9.157 1.00 52.53 88 ARG A CA 1
ATOM 710 C C . ARG A 1 88 ? -6.897 -8.013 10.333 1.00 52.53 88 ARG A C 1
ATOM 712 O O . ARG A 1 88 ? -6.840 -8.573 11.427 1.00 52.53 88 ARG A O 1
ATOM 719 N N . SER A 1 89 ? -6.584 -6.725 10.183 1.00 54.00 89 SER A N 1
ATOM 720 C CA . SER A 1 89 ? -6.827 -5.821 11.301 1.00 54.00 89 SER A CA 1
ATOM 721 C C . SER A 1 89 ? -8.340 -5.806 11.506 1.00 54.00 89 SER A C 1
ATOM 723 O O . SER A 1 89 ? -9.032 -4.897 11.050 1.00 54.00 89 SER A O 1
ATOM 725 N N . LYS A 1 90 ? -8.860 -6.871 12.141 1.00 54.66 90 LYS A N 1
ATOM 726 C CA . LYS A 1 90 ? -10.127 -6.845 12.858 1.00 54.66 90 LYS A CA 1
ATOM 727 C C . LYS A 1 90 ? -10.157 -5.467 13.473 1.00 54.66 90 LYS A C 1
ATOM 729 O O . LYS A 1 90 ? -9.218 -5.125 14.192 1.00 54.66 90 LYS A O 1
ATOM 734 N N . HIS A 1 91 ? -11.136 -4.663 13.085 1.00 60.56 91 HIS A N 1
ATOM 735 C CA . HIS A 1 91 ? -11.411 -3.420 13.764 1.00 60.56 91 HIS A CA 1
ATOM 736 C C . HIS A 1 91 ? -11.527 -3.825 15.227 1.00 60.56 91 HIS A C 1
ATOM 738 O O . HIS A 1 91 ? -12.515 -4.446 15.616 1.00 60.56 91 HIS A O 1
ATOM 744 N N . SER A 1 92 ? -10.453 -3.635 16.002 1.00 70.50 92 SER A N 1
ATOM 745 C CA . SER A 1 92 ? -10.527 -3.810 17.435 1.00 70.50 92 SER A CA 1
ATOM 746 C C . SER A 1 92 ? -11.693 -2.928 17.823 1.00 70.50 92 SER A C 1
ATOM 748 O O . SER A 1 92 ? -11.771 -1.783 17.357 1.00 70.50 92 SER A O 1
ATOM 750 N N . LYS A 1 93 ? -12.666 -3.525 18.524 1.00 85.56 93 LYS A N 1
ATOM 751 C CA . LYS A 1 93 ? -13.860 -2.813 18.963 1.00 85.56 93 LYS A CA 1
ATOM 752 C C . LYS A 1 93 ? -13.377 -1.474 19.501 1.00 85.56 93 LYS A C 1
ATOM 754 O O . LYS A 1 93 ? -12.464 -1.454 20.330 1.00 85.56 93 LYS A O 1
ATOM 759 N N . ILE A 1 94 ? -13.889 -0.389 18.926 1.00 91.19 94 ILE A N 1
ATOM 760 C CA . ILE A 1 94 ? -13.464 0.949 19.309 1.00 91.19 94 ILE A CA 1
ATOM 761 C C . ILE A 1 94 ? -13.701 1.051 20.813 1.00 91.19 94 ILE A C 1
ATOM 763 O O . ILE A 1 94 ? -14.829 0.903 21.277 1.00 91.19 94 ILE A O 1
ATOM 767 N N . SER A 1 95 ? -12.624 1.204 21.577 1.00 95.12 95 SER A N 1
ATOM 768 C CA . SER A 1 95 ? -12.728 1.418 23.010 1.00 95.12 95 SER A CA 1
ATOM 769 C C . SER A 1 95 ? -12.948 2.902 23.263 1.00 95.12 95 SER A C 1
ATOM 771 O O . SER A 1 95 ? -12.365 3.745 22.574 1.00 95.12 95 SER A O 1
ATOM 773 N N . ALA A 1 96 ? -13.752 3.219 24.278 1.00 96.75 96 ALA A N 1
ATOM 774 C CA . ALA A 1 96 ? -13.958 4.596 24.715 1.00 96.75 96 ALA A CA 1
ATOM 775 C C . ALA A 1 96 ? -12.627 5.284 25.055 1.00 96.75 96 ALA A C 1
ATOM 777 O O . ALA A 1 96 ? -12.429 6.441 24.706 1.00 96.75 96 ALA A O 1
ATOM 778 N N . TRP A 1 97 ? -11.669 4.544 25.622 1.00 95.62 97 TRP A N 1
ATOM 779 C CA . TRP A 1 97 ? -10.317 5.040 25.876 1.00 95.62 97 TRP A CA 1
ATOM 780 C C . TRP A 1 97 ? -9.578 5.470 24.598 1.00 95.62 97 TRP A C 1
ATOM 782 O O . TRP A 1 97 ? -9.028 6.566 24.542 1.00 95.62 97 TRP A O 1
ATOM 792 N N . ASN A 1 98 ? -9.606 4.658 23.534 1.00 93.69 98 ASN A N 1
ATOM 793 C CA . ASN A 1 98 ? -8.948 5.016 22.273 1.00 93.69 98 ASN A CA 1
ATOM 794 C C . ASN A 1 98 ? -9.607 6.239 21.618 1.00 93.69 98 ASN A C 1
ATOM 796 O O . ASN A 1 98 ? -8.906 7.092 21.072 1.00 93.69 98 ASN A O 1
ATOM 800 N N . ALA A 1 99 ? -10.939 6.323 21.682 1.00 95.50 99 ALA A N 1
ATOM 801 C CA . ALA A 1 99 ? -11.689 7.474 21.191 1.00 95.50 99 ALA A CA 1
ATOM 802 C C . ALA A 1 99 ? -11.363 8.749 21.989 1.00 95.50 99 ALA A C 1
ATOM 804 O O . ALA A 1 99 ? -11.115 9.805 21.406 1.00 95.50 99 ALA A O 1
ATOM 805 N N . PHE A 1 100 ? -11.262 8.641 23.315 1.00 96.50 100 PHE A N 1
ATOM 806 C CA . PHE A 1 100 ? -10.858 9.736 24.192 1.00 96.50 100 PHE A CA 1
ATOM 807 C C . PHE A 1 100 ? -9.442 10.240 23.879 1.00 96.50 100 PHE A C 1
ATOM 809 O O . PHE A 1 100 ? -9.258 11.432 23.623 1.00 96.50 100 PHE A O 1
ATOM 816 N N . CYS A 1 101 ? -8.447 9.344 23.811 1.00 93.75 101 CYS A N 1
ATOM 817 C CA . CYS A 1 101 ? -7.074 9.717 23.455 1.00 93.75 101 CYS A CA 1
ATOM 818 C C . CYS A 1 101 ? -6.999 10.384 22.075 1.00 93.75 101 CYS A C 1
ATOM 820 O O . CYS A 1 101 ? -6.242 11.338 21.890 1.00 93.75 101 CYS A O 1
ATOM 822 N N . TRP A 1 102 ? -7.795 9.916 21.107 1.00 93.25 102 TRP A N 1
ATOM 823 C CA . TRP A 1 102 ? -7.903 10.560 19.798 1.00 93.25 102 TRP A CA 1
ATOM 824 C C . TRP A 1 102 ? -8.434 11.996 19.906 1.00 93.25 102 TRP A C 1
ATOM 826 O O . TRP A 1 102 ? -7.824 12.909 19.340 1.00 93.25 102 TRP A O 1
ATOM 836 N N . LYS A 1 103 ? -9.526 12.209 20.651 1.00 95.12 103 LYS A N 1
ATOM 837 C CA . LYS A 1 103 ? -10.137 13.535 20.820 1.00 95.12 103 LYS A CA 1
ATOM 838 C C . LYS A 1 103 ? -9.174 14.507 21.502 1.00 95.12 103 LYS A C 1
ATOM 840 O O . LYS A 1 103 ? -8.960 15.605 20.992 1.00 95.12 103 LYS A O 1
ATOM 845 N N . LYS A 1 104 ? -8.509 14.069 22.575 1.00 94.56 104 LYS A N 1
ATOM 846 C CA . LYS A 1 104 ? -7.487 14.855 23.288 1.00 94.56 104 LYS A CA 1
ATOM 847 C C . LYS A 1 104 ? -6.271 15.181 22.430 1.00 94.56 104 LYS A C 1
ATOM 849 O O . LYS A 1 104 ? -5.797 16.316 22.423 1.00 94.56 104 LYS A O 1
ATOM 854 N N . GLY A 1 105 ? -5.801 14.220 21.638 1.00 90.56 105 GLY A N 1
ATOM 855 C CA . GLY A 1 105 ? -4.732 14.471 20.674 1.00 90.56 105 GLY A CA 1
ATOM 856 C C . GLY A 1 105 ? -5.117 15.548 19.657 1.00 90.56 105 GLY A C 1
ATOM 857 O O . GLY A 1 105 ? -4.284 16.364 19.270 1.00 90.56 105 GLY A O 1
ATOM 858 N N . ARG A 1 106 ? -6.384 15.601 19.232 1.00 89.31 106 ARG A N 1
ATOM 859 C CA . ARG A 1 106 ? -6.861 16.626 18.296 1.00 89.31 106 ARG A CA 1
ATOM 860 C C . ARG A 1 106 ? -6.916 18.015 18.934 1.00 89.31 106 ARG A C 1
ATOM 862 O O . ARG A 1 106 ? -6.455 18.962 18.302 1.00 89.31 106 ARG A O 1
ATOM 869 N N . THR A 1 107 ? -7.424 18.133 20.160 1.00 89.94 107 THR A N 1
ATOM 870 C CA . THR A 1 107 ? -7.502 19.426 20.860 1.00 89.94 107 THR A CA 1
ATOM 871 C C . THR A 1 107 ? -6.115 20.001 21.138 1.00 89.94 107 THR A C 1
ATOM 873 O O . THR A 1 107 ? -5.898 21.183 20.893 1.00 89.94 107 THR A O 1
ATOM 876 N N . MET A 1 108 ? -5.156 19.163 21.551 1.00 84.19 108 MET A N 1
ATOM 877 C CA . MET A 1 108 ? -3.771 19.601 21.782 1.00 84.19 108 MET A CA 1
ATOM 878 C C . MET A 1 108 ? -3.059 20.019 20.491 1.00 84.19 108 MET A C 1
ATOM 880 O O . MET A 1 108 ? -2.328 21.005 20.471 1.00 84.19 108 MET A O 1
ATOM 884 N N . ASN A 1 109 ? -3.279 19.297 19.388 1.00 80.62 109 ASN A N 1
ATOM 885 C CA . ASN A 1 109 ? -2.697 19.687 18.103 1.00 80.62 109 ASN A CA 1
ATOM 886 C C . ASN A 1 109 ? -3.283 21.014 17.600 1.00 80.62 109 ASN A C 1
ATOM 888 O O . ASN A 1 109 ? -2.536 21.841 17.095 1.00 80.62 109 ASN A O 1
ATOM 892 N N . GLN A 1 110 ? -4.585 21.249 17.785 1.00 82.56 110 GLN A N 1
ATOM 893 C CA . GLN A 1 110 ? -5.224 22.512 17.403 1.00 82.56 110 GLN A CA 1
ATOM 894 C C . GLN A 1 110 ? -4.742 23.700 18.248 1.00 82.56 110 GLN A C 1
ATOM 896 O O . GLN A 1 110 ? -4.571 24.788 17.707 1.00 82.56 110 GLN A O 1
ATOM 901 N N . SER A 1 111 ? -4.479 23.514 19.547 1.00 79.19 111 SER A N 1
ATOM 902 C CA . SER A 1 111 ? -3.922 24.584 20.388 1.00 79.19 111 SER A CA 1
ATOM 903 C C . SER A 1 111 ? -2.451 24.880 20.075 1.00 79.19 111 SER A C 1
ATOM 905 O O . SER A 1 111 ? -2.015 26.026 20.184 1.00 79.19 111 SER A O 1
ATOM 907 N N . ASN A 1 112 ? -1.688 23.861 19.661 1.00 66.56 112 ASN A N 1
ATOM 908 C CA . ASN A 1 112 ? -0.243 23.958 19.442 1.00 66.56 112 ASN A CA 1
ATOM 909 C C . ASN A 1 112 ? 0.163 24.355 18.016 1.00 66.56 112 ASN A C 1
ATOM 911 O O . ASN A 1 112 ? 1.352 24.556 17.779 1.00 66.56 112 ASN A O 1
ATOM 915 N N . GLU A 1 113 ? -0.769 24.545 17.075 1.00 62.28 113 GLU A N 1
ATOM 916 C CA . GLU A 1 113 ? -0.443 25.097 15.744 1.00 62.28 113 GLU A CA 1
ATOM 917 C C . GLU A 1 113 ? 0.216 26.494 15.821 1.00 62.28 113 GLU A C 1
ATOM 919 O O . GLU A 1 113 ? 0.916 26.892 14.892 1.00 62.28 113 GLU A O 1
ATOM 924 N N . ASN A 1 114 ? 0.108 27.184 16.964 1.00 61.19 114 ASN A N 1
ATOM 925 C CA . ASN A 1 114 ? 0.799 28.449 17.241 1.00 61.19 114 ASN A CA 1
ATOM 926 C C . ASN A 1 114 ? 2.140 28.295 17.993 1.00 61.19 114 ASN A C 1
ATOM 928 O O . ASN A 1 114 ? 2.901 29.257 18.084 1.00 61.19 114 ASN A O 1
ATOM 932 N N . ALA A 1 115 ? 2.454 27.114 18.533 1.00 59.41 115 ALA A N 1
ATOM 933 C CA . ALA A 1 115 ? 3.634 26.865 19.362 1.00 59.41 115 ALA A CA 1
ATOM 934 C C . ALA A 1 115 ? 4.512 25.777 18.725 1.00 59.41 115 ALA A C 1
ATOM 936 O O . ALA A 1 115 ? 4.435 24.591 19.049 1.00 59.41 115 ALA A O 1
ATOM 937 N N . ALA A 1 116 ? 5.366 26.196 17.792 1.00 52.12 116 ALA A N 1
ATOM 938 C CA . ALA A 1 116 ? 6.329 25.334 17.120 1.00 52.12 116 ALA A CA 1
ATOM 939 C C . ALA A 1 116 ? 7.376 24.792 18.115 1.00 52.12 116 ALA A C 1
ATOM 941 O O . ALA A 1 116 ? 8.411 25.415 18.332 1.00 52.12 116 ALA A O 1
ATOM 942 N N . GLY A 1 117 ? 7.130 23.629 18.727 1.00 56.59 117 GLY A N 1
ATOM 943 C CA . GLY A 1 117 ? 8.197 22.932 19.455 1.00 56.59 117 GLY A CA 1
ATOM 944 C C . GLY A 1 117 ? 7.798 21.821 20.419 1.00 56.59 117 GLY A C 1
ATOM 945 O O . GLY A 1 117 ? 8.614 20.935 20.661 1.00 56.59 117 GLY A O 1
ATOM 946 N N . SER A 1 118 ? 6.575 21.802 20.953 1.00 59.09 118 SER A N 1
ATOM 947 C CA . SER A 1 118 ? 6.213 20.789 21.954 1.00 59.09 118 SER A CA 1
ATOM 948 C C . SER A 1 118 ? 5.613 19.550 21.295 1.00 59.09 118 SER A C 1
ATOM 950 O O . SER A 1 118 ? 4.407 19.454 21.071 1.00 59.09 118 SER A O 1
ATOM 952 N N . THR A 1 119 ? 6.474 18.589 20.957 1.00 62.16 119 THR A N 1
ATOM 953 C CA . THR A 1 119 ? 6.031 17.229 20.622 1.00 62.16 119 THR A CA 1
ATOM 954 C C . THR A 1 119 ? 5.771 16.505 21.939 1.00 62.16 119 THR A C 1
ATOM 956 O O . THR A 1 119 ? 6.619 15.737 22.389 1.00 62.16 119 THR A O 1
ATOM 959 N N . SER A 1 120 ? 4.652 16.799 22.609 1.00 68.12 120 SER A N 1
ATOM 960 C CA . SER A 1 120 ? 4.283 16.047 23.808 1.00 68.12 120 SER A CA 1
ATOM 961 C C . SER A 1 120 ? 4.155 14.573 23.434 1.00 68.12 120 SER A C 1
ATOM 963 O O . SER A 1 120 ? 3.514 14.195 22.443 1.00 68.12 120 SER A O 1
ATOM 965 N N . THR A 1 121 ? 4.856 13.722 24.175 1.00 80.06 121 THR A N 1
ATOM 966 C CA . THR A 1 121 ? 4.854 12.290 23.907 1.00 80.06 121 THR A CA 1
ATOM 967 C C . THR A 1 121 ? 3.455 11.754 24.199 1.00 80.06 121 THR A C 1
ATOM 969 O O . THR A 1 121 ? 2.809 12.174 25.154 1.00 80.06 121 THR A O 1
ATOM 972 N N . LEU A 1 122 ? 2.969 10.782 23.418 1.00 81.94 122 LEU A N 1
ATOM 973 C CA . LEU A 1 122 ? 1.654 10.155 23.646 1.00 81.94 122 LEU A CA 1
ATOM 974 C C . LEU A 1 122 ? 1.478 9.666 25.100 1.00 81.94 122 LEU A C 1
ATOM 976 O O . LEU A 1 122 ? 0.366 9.646 25.618 1.00 81.94 122 LEU A O 1
ATOM 980 N N . LEU A 1 123 ? 2.581 9.287 25.752 1.00 85.69 123 LEU A N 1
ATOM 981 C CA . LEU A 1 123 ? 2.616 8.881 27.156 1.00 85.69 123 LEU A CA 1
ATOM 982 C C . LEU A 1 123 ? 2.238 10.009 28.122 1.00 85.69 123 LEU A C 1
ATOM 984 O O . LEU A 1 123 ? 1.551 9.741 29.106 1.00 85.69 123 LEU A O 1
ATOM 988 N N . ASP A 1 124 ? 2.651 11.242 27.838 1.00 89.56 124 ASP A N 1
ATOM 989 C CA . ASP A 1 124 ? 2.350 12.407 28.674 1.00 89.56 124 ASP A CA 1
ATOM 990 C C . ASP A 1 124 ? 0.863 12.743 28.556 1.00 89.56 124 ASP A C 1
ATOM 992 O O . ASP A 1 124 ? 0.170 12.861 29.563 1.00 89.56 124 ASP A O 1
ATOM 996 N N . LEU A 1 125 ? 0.333 12.713 27.326 1.00 87.75 125 LEU A N 1
ATOM 997 C CA . LEU A 1 125 ? -1.096 12.886 27.060 1.00 87.75 125 LEU A CA 1
ATOM 998 C C . LEU A 1 125 ? -1.943 11.837 27.791 1.00 87.75 125 LEU A C 1
ATOM 1000 O O . LEU A 1 125 ? -2.967 12.169 28.385 1.00 87.75 125 LEU A O 1
ATOM 1004 N N . VAL A 1 126 ? -1.517 10.573 27.774 1.00 90.44 126 VAL A N 1
ATOM 1005 C CA . VAL A 1 126 ? -2.202 9.498 28.502 1.00 90.44 126 VAL A CA 1
ATOM 1006 C C . VAL A 1 126 ? -2.175 9.743 30.009 1.00 90.44 126 VAL A C 1
ATOM 1008 O O . VAL A 1 126 ? -3.205 9.578 30.657 1.00 90.44 126 VAL A O 1
ATOM 1011 N N . ARG A 1 127 ? -1.027 10.150 30.561 1.00 93.38 127 ARG A N 1
ATOM 1012 C CA . ARG A 1 127 ? -0.857 10.360 32.003 1.00 93.38 127 ARG A CA 1
ATOM 1013 C C . ARG A 1 127 ? -1.677 11.543 32.512 1.00 93.38 127 ARG A C 1
ATOM 1015 O O . ARG A 1 127 ? -2.361 11.412 33.520 1.00 93.38 127 ARG A O 1
ATOM 1022 N N . GLU A 1 128 ? -1.631 12.670 31.811 1.00 93.62 128 GLU A N 1
ATOM 1023 C CA . GLU A 1 128 ? -2.312 13.907 32.212 1.00 93.62 128 GLU A CA 1
ATOM 1024 C C . GLU A 1 128 ? -3.837 13.785 32.150 1.00 93.62 128 GLU A C 1
ATOM 1026 O O . GLU A 1 128 ? -4.539 14.335 32.992 1.00 93.62 128 GLU A O 1
ATOM 1031 N N . ASN A 1 129 ? -4.360 13.029 31.182 1.00 94.44 129 ASN A N 1
ATOM 1032 C CA . ASN A 1 129 ? -5.799 12.953 30.924 1.00 94.44 129 ASN A CA 1
ATOM 1033 C C . ASN A 1 129 ? -6.444 11.678 31.504 1.00 94.44 129 ASN A C 1
ATOM 1035 O O . ASN A 1 129 ? -7.615 11.400 31.242 1.00 94.44 129 ASN A O 1
ATOM 1039 N N . GLN A 1 130 ? -5.700 10.881 32.281 1.00 96.31 130 GLN A N 1
ATOM 1040 C CA . GLN A 1 130 ? -6.216 9.630 32.838 1.00 96.31 130 GLN A CA 1
ATOM 1041 C C . GLN A 1 130 ? -7.358 9.870 33.834 1.00 96.31 130 GLN A C 1
ATOM 1043 O O . GLN A 1 130 ? -8.375 9.183 33.759 1.00 96.31 130 GLN A O 1
ATOM 1048 N N . MET A 1 131 ? -7.207 10.836 34.749 1.00 96.56 131 MET A N 1
ATOM 1049 C CA . MET A 1 131 ? -8.240 11.142 35.751 1.00 96.56 131 MET A CA 1
ATOM 1050 C C . MET A 1 131 ? -9.526 11.641 35.092 1.00 96.56 131 MET A C 1
ATOM 1052 O O . MET A 1 131 ? -10.594 11.102 35.362 1.00 96.56 131 MET A O 1
ATOM 1056 N N . GLU A 1 132 ? -9.405 12.564 34.137 1.00 97.12 132 GLU A N 1
ATOM 1057 C CA . GLU A 1 132 ? -10.547 13.115 33.402 1.00 97.12 132 GLU A CA 1
ATOM 1058 C C . GLU A 1 132 ? -11.365 12.020 32.705 1.00 97.12 132 GLU A C 1
ATOM 1060 O O . GLU A 1 132 ? -12.590 12.019 32.757 1.00 97.12 132 GLU A O 1
ATOM 1065 N N . TYR A 1 133 ? -10.712 11.020 32.108 1.00 97.69 133 TYR A N 1
ATOM 1066 C CA . TYR A 1 133 ? -11.431 9.894 31.512 1.00 97.69 133 TYR A CA 1
ATOM 1067 C C . TYR A 1 133 ? -12.206 9.054 32.537 1.00 97.69 133 TYR A C 1
ATOM 1069 O O . TYR A 1 133 ? -13.280 8.524 32.228 1.00 97.69 133 TYR A O 1
ATOM 1077 N N . HIS A 1 134 ? -11.662 8.875 33.741 1.00 97.50 134 HIS A N 1
ATOM 1078 C CA . HIS A 1 134 ? -12.358 8.143 34.795 1.00 97.50 134 HIS A CA 1
ATOM 1079 C C . HIS A 1 134 ? -13.576 8.914 35.314 1.00 97.50 134 HIS A C 1
ATOM 1081 O O . HIS A 1 134 ? -14.578 8.271 35.622 1.00 97.50 134 HIS A O 1
ATOM 1087 N N . GLU A 1 135 ? -13.520 10.247 35.310 1.00 97.94 135 GLU A N 1
ATOM 1088 C CA . GLU A 1 135 ? -14.624 11.142 35.684 1.00 97.94 135 GLU A CA 1
ATOM 1089 C C . GLU A 1 135 ? -15.745 11.210 34.635 1.00 97.94 135 GLU A C 1
ATOM 1091 O O . GLU A 1 135 ? -16.881 11.528 34.980 1.00 97.94 135 GLU A O 1
ATOM 1096 N N . LEU A 1 136 ? -15.469 10.865 33.370 1.00 97.75 136 LEU A N 1
ATOM 1097 C CA . LEU A 1 136 ? -16.494 10.840 32.323 1.00 97.75 136 LEU A CA 1
ATOM 1098 C C . LEU A 1 136 ? -17.624 9.852 32.636 1.00 97.75 136 LEU A C 1
ATOM 1100 O O . LEU A 1 136 ? -17.383 8.689 33.002 1.00 97.75 136 LEU A O 1
ATOM 1104 N N . SER A 1 137 ? -18.854 10.291 32.368 1.00 98.19 137 SER A N 1
ATOM 1105 C CA . SER A 1 137 ? -20.044 9.446 32.438 1.00 98.19 137 SER A CA 1
ATOM 1106 C C . SER A 1 137 ? -20.000 8.314 31.402 1.00 98.19 137 SER A C 1
ATOM 1108 O O . SER A 1 137 ? -19.170 8.289 30.481 1.00 98.19 137 SER A O 1
ATOM 1110 N N . THR A 1 138 ? -20.885 7.330 31.554 1.00 97.94 138 THR A N 1
ATOM 1111 C CA . THR A 1 138 ? -20.984 6.226 30.585 1.00 97.94 138 THR A CA 1
ATOM 1112 C C . THR A 1 138 ? -21.540 6.732 29.255 1.00 97.94 138 THR A C 1
ATOM 1114 O O . THR A 1 138 ? -21.101 6.300 28.188 1.00 97.94 138 THR A O 1
ATOM 1117 N N . GLU A 1 139 ? -22.457 7.691 29.322 1.00 98.06 139 GLU A N 1
ATOM 1118 C CA . GLU A 1 139 ? -23.076 8.383 28.199 1.00 98.06 139 GLU A CA 1
ATOM 1119 C C . GLU A 1 139 ? -22.020 9.139 27.382 1.00 98.06 139 GLU A C 1
ATOM 1121 O O . GLU A 1 139 ? -21.920 8.930 26.172 1.00 98.06 139 GLU A O 1
ATOM 1126 N N . ASP A 1 140 ? -21.147 9.909 28.042 1.00 98.12 140 ASP A N 1
ATOM 1127 C CA . ASP A 1 140 ? -20.058 10.635 27.374 1.00 98.12 140 ASP A CA 1
ATOM 1128 C C . ASP A 1 140 ? -19.065 9.677 26.711 1.00 98.12 140 ASP A C 1
ATOM 1130 O O . ASP A 1 140 ? -18.618 9.895 25.582 1.00 98.12 140 ASP A O 1
ATOM 1134 N N . LYS A 1 141 ? -18.734 8.569 27.386 1.00 98.12 141 LYS A N 1
ATOM 1135 C CA . LYS A 1 141 ? -17.863 7.523 26.830 1.00 98.12 141 LYS A CA 1
ATOM 1136 C C . LYS A 1 141 ? -18.462 6.902 25.568 1.00 98.12 141 LYS A C 1
ATOM 1138 O O . LYS A 1 141 ? -17.721 6.663 24.614 1.00 98.12 141 LYS A O 1
ATOM 1143 N N . ASN A 1 142 ? -19.772 6.666 25.539 1.00 97.38 142 ASN A N 1
ATOM 1144 C CA . ASN A 1 142 ? -20.463 6.145 24.359 1.00 97.38 142 ASN A CA 1
ATOM 1145 C C . ASN A 1 142 ? -20.487 7.172 23.221 1.00 97.38 142 ASN A C 1
ATOM 1147 O O . ASN A 1 142 ? -20.150 6.816 22.092 1.00 97.38 142 ASN A O 1
ATOM 1151 N N . HIS A 1 143 ? -20.765 8.441 23.528 1.00 97.94 143 HIS A N 1
ATOM 1152 C CA . HIS A 1 143 ? -20.712 9.525 22.547 1.00 97.94 143 HIS A CA 1
ATOM 1153 C C . HIS A 1 143 ? -19.315 9.653 21.915 1.00 97.94 143 HIS A C 1
ATOM 1155 O O . HIS A 1 143 ? -19.184 9.847 20.709 1.00 97.94 143 HIS A O 1
ATOM 1161 N N . LEU A 1 144 ? -18.238 9.504 22.698 1.00 97.31 144 LEU A N 1
ATOM 1162 C CA . LEU A 1 144 ? -16.871 9.492 22.159 1.00 97.31 144 LEU A CA 1
ATOM 1163 C C . LEU A 1 144 ? -16.645 8.338 21.176 1.00 97.31 144 LEU A C 1
ATOM 1165 O O . LEU A 1 144 ? -16.000 8.525 20.143 1.00 97.31 144 LEU A O 1
ATOM 1169 N N . VAL A 1 145 ? -17.146 7.142 21.498 1.00 96.88 145 VAL A N 1
ATOM 1170 C CA . VAL A 1 145 ? -17.038 5.968 20.617 1.00 96.88 145 VAL A CA 1
ATOM 1171 C C . VAL A 1 145 ? -17.786 6.201 19.308 1.00 96.88 145 VAL A C 1
ATOM 1173 O O . VAL A 1 145 ? -17.234 5.885 18.253 1.00 96.88 145 VAL A O 1
ATOM 1176 N N . GLU A 1 146 ? -18.991 6.763 19.374 1.00 96.25 146 GLU A N 1
ATOM 1177 C CA . GLU A 1 146 ? -19.818 7.089 18.210 1.00 96.25 146 GLU A CA 1
ATOM 1178 C C . GLU A 1 146 ? -19.130 8.130 17.317 1.00 96.25 146 GLU A C 1
ATOM 1180 O O . GLU A 1 146 ? -18.815 7.823 16.165 1.00 96.25 146 GLU A O 1
ATOM 1185 N N . GLU A 1 147 ? -18.736 9.281 17.874 1.00 95.94 147 GLU A N 1
ATOM 1186 C CA . GLU A 1 147 ? -18.015 10.344 17.155 1.00 95.94 147 GLU A CA 1
ATOM 1187 C C . GLU A 1 147 ? -16.737 9.807 16.480 1.00 95.94 147 GLU A C 1
ATOM 1189 O O . GLU A 1 147 ? -16.429 10.104 15.321 1.00 95.94 147 GLU A O 1
ATOM 1194 N N . PHE A 1 148 ? -15.973 8.968 17.188 1.00 94.06 148 PHE A N 1
ATOM 1195 C CA . PHE A 1 148 ? -14.760 8.381 16.628 1.00 94.06 148 PHE A CA 1
ATOM 1196 C C . PHE A 1 148 ? -15.052 7.319 15.558 1.00 94.06 148 PHE A C 1
ATOM 1198 O O . PHE A 1 148 ? -14.247 7.144 14.636 1.00 94.06 148 PHE A O 1
ATOM 1205 N N . SER A 1 149 ? -16.178 6.609 15.652 1.00 91.62 149 SER A N 1
ATOM 1206 C CA . SER A 1 149 ? -16.607 5.653 14.629 1.00 91.62 149 SER A CA 1
ATOM 1207 C C . SER A 1 149 ? -16.966 6.363 13.323 1.00 91.62 149 SER A C 1
ATOM 1209 O O . SER A 1 149 ? -16.384 6.028 12.288 1.00 91.62 149 SER A O 1
ATOM 1211 N N . GLU A 1 150 ? -17.755 7.437 13.388 1.00 91.25 150 GLU A N 1
ATOM 1212 C CA . GLU A 1 150 ? -18.078 8.294 12.243 1.00 91.25 150 GLU A CA 1
ATOM 1213 C C . GLU A 1 150 ? -16.817 8.916 11.637 1.00 91.25 150 GLU A C 1
ATOM 1215 O O . GLU A 1 150 ? -16.633 8.944 10.416 1.00 91.25 150 GLU A O 1
ATOM 1220 N N . PHE A 1 151 ? -15.880 9.371 12.477 1.00 89.75 151 PHE A N 1
ATOM 1221 C CA . PHE A 1 151 ? -14.585 9.855 12.004 1.00 89.75 151 PHE A CA 1
ATOM 1222 C C . PHE A 1 151 ? -13.800 8.770 11.256 1.00 89.75 151 PHE A C 1
ATOM 1224 O O . PHE A 1 151 ? -13.171 9.052 10.237 1.00 89.75 151 PHE A O 1
ATOM 1231 N N . ARG A 1 152 ? -13.797 7.524 11.740 1.00 86.44 152 ARG A N 1
ATOM 1232 C CA . ARG A 1 152 ? -13.106 6.420 11.055 1.00 86.44 152 ARG A CA 1
ATOM 1233 C C . ARG A 1 152 ? -13.765 6.046 9.734 1.00 86.44 152 ARG A C 1
ATOM 1235 O O . ARG A 1 152 ? -13.038 5.684 8.811 1.00 86.44 152 ARG A O 1
ATOM 1242 N N . GLU A 1 153 ? -15.086 6.107 9.658 1.00 83.75 153 GLU A N 1
ATOM 1243 C CA . GLU A 1 153 ? -15.845 5.824 8.437 1.00 83.75 153 GLU A CA 1
ATOM 1244 C C . GLU A 1 153 ? -15.663 6.935 7.397 1.00 83.75 153 GLU A C 1
ATOM 1246 O O . GLU A 1 153 ? -15.362 6.660 6.234 1.00 83.75 153 GLU A O 1
ATOM 1251 N N . SER A 1 154 ? -15.744 8.196 7.829 1.00 80.62 154 SER A N 1
ATOM 1252 C CA . SER A 1 154 ? -15.536 9.376 6.977 1.00 80.62 154 SER A CA 1
ATOM 1253 C C . SER A 1 154 ? -14.081 9.554 6.550 1.00 80.62 154 SER A C 1
ATOM 1255 O O . SER A 1 154 ? -13.802 10.017 5.438 1.00 80.62 154 SER A O 1
ATOM 1257 N N . LYS A 1 155 ? -13.126 9.135 7.387 1.00 78.12 155 LYS A N 1
ATOM 1258 C CA . LYS A 1 155 ? -11.724 8.984 7.006 1.00 78.12 155 LYS A CA 1
ATOM 1259 C C . LYS A 1 155 ? -11.598 7.735 6.147 1.00 78.12 155 LYS A C 1
ATOM 1261 O O . LYS A 1 155 ? -11.026 6.728 6.569 1.00 78.12 155 LYS A O 1
ATOM 1266 N N . ALA A 1 156 ? -12.103 7.845 4.917 1.00 56.00 156 ALA A N 1
ATOM 1267 C CA . ALA A 1 156 ? -11.819 6.925 3.835 1.00 56.00 156 ALA A CA 1
ATOM 1268 C C . ALA A 1 156 ? -10.350 6.528 3.958 1.00 56.00 156 ALA A C 1
ATOM 1270 O O . ALA A 1 156 ? -9.480 7.400 4.085 1.00 56.00 156 ALA A O 1
ATOM 1271 N N . ILE A 1 157 ? -10.082 5.223 3.997 1.00 56.72 157 ILE A N 1
ATOM 1272 C CA . ILE A 1 157 ? -8.736 4.648 4.026 1.00 56.72 157 ILE A CA 1
ATOM 1273 C C . ILE A 1 157 ? -8.107 4.925 2.650 1.00 56.72 157 ILE A C 1
ATOM 1275 O O . ILE A 1 157 ? -7.802 4.035 1.866 1.00 56.72 157 ILE A O 1
ATOM 1279 N N . GLY A 1 158 ? -7.965 6.200 2.303 1.00 53.97 158 GLY A N 1
ATOM 1280 C CA . GLY A 1 158 ? -7.108 6.653 1.246 1.00 53.97 158 GLY A CA 1
ATOM 1281 C C . GLY A 1 158 ? -5.717 6.313 1.721 1.00 53.97 158 GLY A C 1
ATOM 1282 O O . GLY A 1 158 ? -5.277 6.793 2.772 1.00 53.97 158 GLY A O 1
ATOM 1283 N N . VAL A 1 159 ? -5.042 5.447 0.967 1.00 58.47 159 VAL A N 1
ATOM 1284 C CA . VAL A 1 159 ? -3.593 5.278 1.050 1.00 58.47 159 VAL A CA 1
ATOM 1285 C C . VAL A 1 159 ? -3.023 6.678 1.215 1.00 58.47 159 VAL A C 1
ATOM 1287 O O . VAL A 1 159 ? -3.244 7.532 0.359 1.00 58.47 159 VAL A O 1
ATOM 1290 N N . ARG A 1 160 ? -2.412 6.965 2.370 1.00 54.16 160 ARG A N 1
ATOM 1291 C CA . ARG A 1 160 ? -1.924 8.308 2.684 1.00 54.16 160 ARG A CA 1
ATOM 1292 C C . ARG A 1 160 ? -0.792 8.605 1.706 1.00 54.16 160 ARG A C 1
ATOM 1294 O O . ARG A 1 160 ? 0.362 8.291 1.980 1.00 54.16 160 ARG A O 1
ATOM 1301 N N . VAL A 1 161 ? -1.125 9.162 0.542 1.00 60.81 161 VAL A N 1
ATOM 1302 C CA . VAL A 1 161 ? -0.143 9.533 -0.473 1.00 60.81 161 VAL A CA 1
ATOM 1303 C C . VAL A 1 161 ? 0.536 10.785 0.052 1.00 60.81 161 VAL A C 1
ATOM 1305 O O . VAL A 1 161 ? 0.031 11.902 -0.083 1.00 60.81 161 VAL A O 1
ATOM 1308 N N . THR A 1 162 ? 1.648 10.581 0.753 1.00 76.38 162 THR A N 1
ATOM 1309 C CA . THR A 1 162 ? 2.463 11.677 1.273 1.00 76.38 162 THR A CA 1
ATOM 1310 C C . THR A 1 162 ? 2.883 12.583 0.119 1.00 76.38 162 THR A C 1
ATOM 1312 O O . THR A 1 162 ? 3.057 12.115 -1.007 1.00 76.38 162 THR A O 1
ATOM 1315 N N . THR A 1 163 ? 3.088 13.877 0.377 1.00 77.50 163 THR A N 1
ATOM 1316 C CA . THR A 1 163 ? 3.598 14.809 -0.644 1.00 77.50 163 THR A CA 1
ATOM 1317 C C . THR A 1 163 ? 4.877 14.273 -1.285 1.00 77.50 163 THR A C 1
ATOM 1319 O O . THR A 1 163 ? 5.032 14.340 -2.498 1.00 77.50 163 THR A O 1
ATOM 1322 N N . LYS A 1 164 ? 5.739 13.623 -0.492 1.00 80.50 164 LYS A N 1
ATOM 1323 C CA . LYS A 1 164 ? 6.935 12.928 -0.976 1.00 80.50 164 LYS A CA 1
ATOM 1324 C C . LYS A 1 164 ? 6.611 11.781 -1.941 1.00 80.50 164 LYS A C 1
ATOM 1326 O O . LYS A 1 164 ? 7.262 11.678 -2.971 1.00 80.50 164 LYS A O 1
ATOM 1331 N N . SER A 1 165 ? 5.609 10.949 -1.641 1.00 74.75 165 SER A N 1
ATOM 1332 C CA . SER A 1 165 ? 5.140 9.899 -2.558 1.00 74.75 165 SER A CA 1
ATOM 1333 C C . SER A 1 165 ? 4.624 10.498 -3.863 1.00 74.75 165 SER A C 1
ATOM 1335 O O . SER A 1 165 ? 5.044 10.056 -4.921 1.00 74.75 165 SER A O 1
ATOM 1337 N N . LYS A 1 166 ? 3.812 11.565 -3.801 1.00 85.62 166 LYS A N 1
ATOM 1338 C CA . LYS A 1 166 ? 3.330 12.266 -5.005 1.00 85.62 166 LYS A CA 1
ATOM 1339 C C . LYS A 1 166 ? 4.490 12.799 -5.847 1.00 85.62 166 LYS A C 1
ATOM 1341 O O . LYS A 1 166 ? 4.510 12.603 -7.054 1.00 85.62 166 LYS A O 1
ATOM 1346 N N . VAL A 1 167 ? 5.468 13.449 -5.211 1.00 86.62 167 VAL A N 1
ATOM 1347 C CA . VAL A 1 167 ? 6.667 13.966 -5.890 1.00 86.62 167 VAL A CA 1
ATOM 1348 C C . VAL A 1 167 ? 7.466 12.828 -6.522 1.00 86.62 167 VAL A C 1
ATOM 1350 O O . VAL A 1 167 ? 7.895 12.957 -7.668 1.00 86.62 167 VAL A O 1
ATOM 1353 N N . ASN A 1 168 ? 7.640 11.708 -5.819 1.00 83.62 168 ASN A N 1
ATOM 1354 C CA . ASN A 1 168 ? 8.334 10.540 -6.352 1.00 83.62 168 ASN A CA 1
ATOM 1355 C C . ASN A 1 168 ? 7.598 9.941 -7.553 1.00 83.62 168 ASN A C 1
ATOM 1357 O O . ASN A 1 168 ? 8.246 9.682 -8.564 1.00 83.62 168 ASN A O 1
ATOM 1361 N N . ASP A 1 169 ? 6.277 9.780 -7.475 1.00 85.31 169 ASP A N 1
ATOM 1362 C CA . ASP A 1 169 ? 5.460 9.246 -8.568 1.00 85.31 169 ASP A CA 1
ATOM 1363 C C . ASP A 1 169 ? 5.523 10.159 -9.797 1.00 85.31 169 ASP A C 1
ATOM 1365 O O . ASP A 1 169 ? 5.759 9.685 -10.910 1.00 85.31 169 ASP A O 1
ATOM 1369 N N . ILE A 1 170 ? 5.413 11.479 -9.601 1.00 88.75 170 ILE A N 1
ATOM 1370 C CA . ILE A 1 170 ? 5.579 12.476 -10.670 1.00 88.75 170 ILE A CA 1
ATOM 1371 C C . ILE A 1 170 ? 6.983 12.374 -11.274 1.00 88.75 170 ILE A C 1
ATOM 1373 O O . ILE A 1 170 ? 7.128 12.304 -12.492 1.00 88.75 170 ILE A O 1
ATOM 1377 N N . THR A 1 171 ? 8.022 12.316 -10.439 1.00 91.31 171 THR A N 1
ATOM 1378 C CA . THR A 1 171 ? 9.418 12.230 -10.894 1.00 91.31 171 THR A CA 1
ATOM 1379 C C . THR A 1 171 ? 9.662 10.955 -11.700 1.00 91.31 171 THR A C 1
ATOM 1381 O O . THR A 1 171 ? 10.284 11.002 -12.763 1.00 91.31 171 THR A O 1
ATOM 1384 N N . HIS A 1 172 ? 9.149 9.817 -11.230 1.00 87.00 172 HIS A N 1
ATOM 1385 C CA . HIS A 1 172 ? 9.260 8.538 -11.926 1.00 87.00 172 HIS A CA 1
ATOM 1386 C C . HIS A 1 172 ? 8.494 8.537 -13.248 1.00 87.00 172 HIS A C 1
ATOM 1388 O O . HIS A 1 172 ? 9.047 8.109 -14.261 1.00 87.00 172 HIS A O 1
ATOM 1394 N N . THR A 1 173 ? 7.270 9.064 -13.259 1.00 89.81 173 THR A N 1
ATOM 1395 C CA . THR A 1 173 ? 6.437 9.150 -14.465 1.00 89.81 173 THR A CA 1
ATOM 1396 C C . THR A 1 173 ? 7.087 10.057 -15.507 1.00 89.81 173 THR A C 1
ATOM 1398 O O . THR A 1 173 ? 7.245 9.656 -16.656 1.00 89.81 173 THR A O 1
ATOM 1401 N N . LEU A 1 174 ? 7.571 11.238 -15.107 1.00 90.44 174 LEU A N 1
ATOM 1402 C CA . LEU A 1 174 ? 8.288 12.151 -16.002 1.00 90.44 174 LEU A CA 1
ATOM 1403 C C . LEU A 1 174 ? 9.580 11.532 -16.542 1.00 90.44 174 LEU A C 1
ATOM 1405 O O . LEU A 1 174 ? 9.908 11.714 -17.714 1.00 90.44 174 LEU A O 1
ATOM 1409 N N . LYS A 1 175 ? 10.310 10.774 -15.718 1.00 88.81 175 LYS A N 1
ATOM 1410 C CA . LYS A 1 175 ? 11.511 10.058 -16.158 1.00 88.81 175 LYS A CA 1
ATOM 1411 C C . LYS A 1 175 ? 11.181 8.959 -17.171 1.00 88.81 175 LYS A C 1
ATOM 1413 O O . LYS A 1 175 ? 11.910 8.819 -18.149 1.00 88.81 175 LYS A O 1
ATOM 1418 N N . ALA A 1 176 ? 10.101 8.209 -16.957 1.00 87.38 176 ALA A N 1
ATOM 1419 C CA . ALA A 1 176 ? 9.636 7.191 -17.895 1.00 87.38 176 ALA A CA 1
ATOM 1420 C C . ALA A 1 176 ? 9.224 7.822 -19.232 1.00 87.38 176 ALA A C 1
ATOM 1422 O O . ALA A 1 176 ? 9.764 7.444 -20.267 1.00 87.38 176 ALA A O 1
ATOM 1423 N N . VAL A 1 177 ? 8.384 8.862 -19.202 1.00 84.38 177 VAL A N 1
ATOM 1424 C CA . VAL A 1 177 ? 7.981 9.616 -20.403 1.00 84.38 177 VAL A CA 1
ATOM 1425 C C . VAL A 1 177 ? 9.199 10.169 -21.139 1.00 84.38 177 VAL A C 1
ATOM 1427 O O . VAL A 1 177 ? 9.302 10.024 -22.353 1.00 84.38 177 VAL A O 1
ATOM 1430 N N . LYS A 1 178 ? 10.164 10.753 -20.419 1.00 84.56 178 LYS A N 1
ATOM 1431 C CA . LYS A 1 178 ? 11.411 11.241 -21.019 1.00 84.56 178 LYS A CA 1
ATOM 1432 C C . LYS A 1 178 ? 12.173 10.125 -21.731 1.00 84.56 178 LYS A C 1
ATOM 1434 O O . LYS A 1 178 ? 12.662 10.347 -22.832 1.00 84.56 178 LYS A O 1
ATOM 1439 N N . ASN A 1 179 ? 12.286 8.951 -21.116 1.00 80.88 179 ASN A N 1
ATOM 1440 C CA . ASN A 1 179 ? 12.980 7.822 -21.728 1.00 80.88 179 ASN A CA 1
ATOM 1441 C C . ASN A 1 179 ? 12.272 7.363 -23.011 1.00 80.88 179 ASN A C 1
ATOM 1443 O O . ASN A 1 179 ? 12.945 7.203 -24.022 1.00 80.88 179 ASN A O 1
ATOM 1447 N N . GLU A 1 180 ? 10.944 7.233 -23.000 1.00 83.19 180 GLU A N 1
ATOM 1448 C CA . GLU A 1 180 ? 10.165 6.846 -24.187 1.00 83.19 180 GLU A CA 1
ATOM 1449 C C . GLU A 1 180 ? 10.282 7.884 -25.317 1.00 83.19 180 GLU A C 1
ATOM 1451 O O . GLU A 1 180 ? 10.576 7.541 -26.462 1.00 83.19 180 GLU A O 1
ATOM 1456 N N . VAL A 1 181 ? 10.144 9.177 -24.998 1.00 78.44 181 VAL A N 1
ATOM 1457 C CA . VAL A 1 181 ? 10.253 10.268 -25.984 1.00 78.44 181 VAL A CA 1
ATOM 1458 C C . VAL A 1 181 ? 11.666 10.354 -26.567 1.00 78.44 181 VAL A C 1
ATOM 1460 O O . VAL A 1 181 ? 11.823 10.557 -27.770 1.00 78.44 181 VAL A O 1
ATOM 1463 N N . CYS A 1 182 ? 12.707 10.157 -25.752 1.00 74.12 182 CYS A N 1
ATOM 1464 C CA . CYS A 1 182 ? 14.094 10.154 -26.223 1.00 74.12 182 CYS A CA 1
ATOM 1465 C C . CYS A 1 182 ? 14.457 8.927 -27.076 1.00 74.12 182 CYS A C 1
ATOM 1467 O O . CYS A 1 182 ? 15.472 8.968 -27.772 1.00 74.12 182 CYS A O 1
ATOM 1469 N N . LEU A 1 183 ? 13.670 7.849 -27.030 1.00 71.38 183 LEU A N 1
ATOM 1470 C CA . LEU A 1 183 ? 13.875 6.658 -27.858 1.00 71.38 183 LEU A CA 1
ATOM 1471 C C . LEU A 1 183 ? 13.145 6.738 -29.214 1.00 71.38 183 LEU A C 1
ATOM 1473 O O . LEU A 1 183 ? 13.412 5.914 -30.092 1.00 71.38 183 LEU A O 1
ATOM 1477 N N . SER A 1 184 ? 12.288 7.745 -29.430 1.00 65.94 184 SER A N 1
ATOM 1478 C CA . SER A 1 184 ? 11.605 7.957 -30.712 1.00 65.94 184 SER A CA 1
ATOM 1479 C C . SER A 1 184 ? 12.570 8.465 -31.806 1.00 65.94 184 SER A C 1
ATOM 1481 O O . SER A 1 184 ? 13.290 9.441 -31.591 1.00 65.94 184 SER A O 1
ATOM 1483 N N . PRO A 1 185 ? 12.592 7.853 -33.009 1.00 63.06 185 PRO A N 1
ATOM 1484 C CA . PRO A 1 185 ? 13.501 8.210 -34.106 1.00 63.06 185 PRO A CA 1
ATOM 1485 C C . PRO A 1 185 ? 13.174 9.541 -34.799 1.00 63.06 185 PRO A C 1
ATOM 1487 O O . PRO A 1 185 ? 13.978 10.029 -35.593 1.00 63.06 185 PRO A O 1
ATOM 1490 N N . HIS A 1 186 ? 12.017 10.131 -34.516 1.00 62.97 186 HIS A N 1
ATOM 1491 C CA . HIS A 1 186 ? 11.683 11.499 -34.890 1.00 62.97 186 HIS A CA 1
ATOM 1492 C C . HIS A 1 186 ? 11.371 12.233 -33.595 1.00 62.97 186 HIS A C 1
ATOM 1494 O O . HIS A 1 186 ? 10.348 11.916 -32.990 1.00 62.97 186 HIS A O 1
ATOM 1500 N N . PRO A 1 187 ? 12.235 13.147 -33.121 1.00 53.31 187 PRO A N 1
ATOM 1501 C CA . PRO A 1 187 ? 11.879 13.985 -31.994 1.00 53.31 187 PRO A CA 1
ATOM 1502 C C . PRO A 1 187 ? 10.743 14.900 -32.466 1.00 53.31 187 PRO A C 1
ATOM 1504 O O . PRO A 1 187 ? 10.995 15.770 -33.304 1.00 53.31 187 PRO A O 1
ATOM 1507 N N . PRO A 1 188 ? 9.492 14.734 -31.997 1.00 54.53 188 PRO A N 1
ATOM 1508 C CA . PRO A 1 188 ? 8.536 15.817 -32.141 1.00 54.53 188 PRO A CA 1
ATOM 1509 C C . PRO A 1 188 ? 9.161 17.056 -31.495 1.00 54.53 188 PRO A C 1
ATOM 1511 O O . PRO A 1 188 ? 9.769 16.965 -30.423 1.00 54.53 188 PRO A O 1
ATOM 1514 N N . ALA A 1 189 ? 9.047 18.208 -32.152 1.00 59.28 189 ALA A N 1
ATOM 1515 C CA . ALA A 1 189 ? 9.413 19.490 -31.569 1.00 59.28 189 ALA A CA 1
ATOM 1516 C C . ALA A 1 189 ? 8.432 19.799 -30.425 1.00 59.28 189 ALA A C 1
ATOM 1518 O O . ALA A 1 189 ? 7.478 2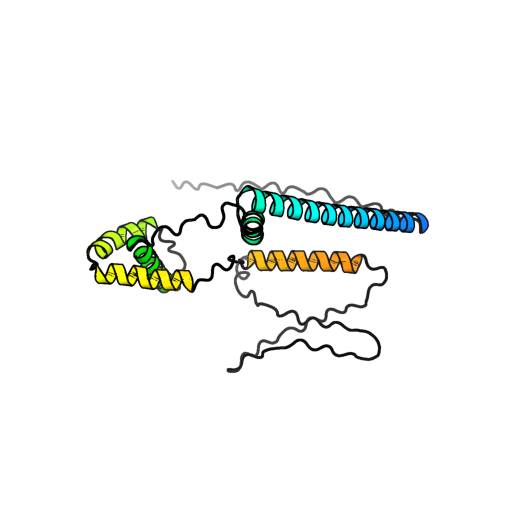0.552 -30.585 1.00 59.28 189 ALA A O 1
ATOM 1519 N N . ILE A 1 190 ? 8.617 19.150 -29.275 1.00 59.31 190 ILE A N 1
ATOM 1520 C CA . ILE A 1 190 ? 7.823 19.401 -28.077 1.00 59.31 190 ILE A CA 1
ATOM 1521 C C . ILE A 1 190 ? 8.454 20.605 -27.386 1.00 59.31 190 ILE A C 1
ATOM 1523 O O . ILE A 1 190 ? 9.411 20.484 -26.620 1.00 59.31 190 ILE A O 1
ATOM 1527 N N . SER A 1 191 ? 7.923 21.786 -27.675 1.00 57.06 191 SER A N 1
ATOM 1528 C CA . SER A 1 191 ? 8.188 22.993 -26.904 1.00 57.06 191 SER A CA 1
ATOM 1529 C C . SER A 1 191 ? 7.344 22.958 -25.628 1.00 57.06 191 SER A C 1
ATOM 1531 O O . SER A 1 191 ? 6.144 23.221 -25.634 1.00 57.06 191 SER A O 1
ATOM 1533 N N . ILE A 1 192 ? 7.972 22.619 -24.499 1.00 54.47 192 ILE A N 1
ATOM 1534 C CA . ILE A 1 192 ? 7.345 22.782 -23.183 1.00 54.47 192 ILE A CA 1
ATOM 1535 C C . ILE A 1 192 ? 7.457 24.263 -22.812 1.00 54.47 192 ILE A C 1
ATOM 1537 O O . ILE A 1 192 ? 8.477 24.713 -22.291 1.00 54.47 192 ILE A O 1
ATOM 1541 N N . THR A 1 193 ? 6.431 25.049 -23.132 1.00 53.34 193 THR A N 1
ATOM 1542 C CA . THR A 1 193 ? 6.351 26.449 -22.705 1.00 53.34 193 THR A CA 1
ATOM 1543 C C . THR A 1 193 ? 5.829 26.499 -21.273 1.00 53.34 193 THR A C 1
ATOM 1545 O O . THR A 1 193 ? 4.662 26.212 -21.014 1.00 53.34 193 THR A O 1
ATOM 1548 N N . TYR A 1 194 ? 6.698 26.850 -20.327 1.00 44.69 194 TYR A N 1
ATOM 1549 C CA . TYR A 1 194 ? 6.289 27.114 -18.952 1.00 44.69 194 TYR A CA 1
ATOM 1550 C C . TYR A 1 194 ? 5.624 28.487 -18.893 1.00 44.69 194 TYR A C 1
ATOM 1552 O O . TYR A 1 194 ? 6.291 29.508 -19.044 1.00 44.69 194 TYR A O 1
ATOM 1560 N N . HIS A 1 195 ? 4.313 28.520 -18.669 1.00 51.34 195 HIS A N 1
ATOM 1561 C CA . HIS A 1 195 ? 3.628 29.753 -18.303 1.00 51.34 195 HIS A CA 1
ATOM 1562 C C . HIS A 1 195 ? 3.692 29.898 -16.779 1.00 51.34 195 HIS A C 1
ATOM 1564 O O . HIS A 1 195 ? 3.081 29.089 -16.076 1.00 51.34 195 HIS A O 1
ATOM 1570 N N . PRO A 1 196 ? 4.442 30.874 -16.232 1.00 47.72 196 PRO A N 1
ATOM 1571 C CA . PRO A 1 196 ? 4.373 31.154 -14.809 1.00 47.72 196 PRO A CA 1
ATOM 1572 C C . PRO A 1 196 ? 2.949 31.622 -14.499 1.00 47.72 196 PRO A C 1
ATOM 1574 O O . PRO A 1 196 ? 2.503 32.656 -14.993 1.00 47.72 196 PRO A O 1
ATOM 1577 N N . PHE A 1 197 ? 2.215 30.836 -13.710 1.00 44.88 197 PHE A N 1
ATOM 1578 C CA . PHE A 1 197 ? 0.927 31.258 -13.172 1.00 44.88 197 PHE A CA 1
ATOM 1579 C C . PHE A 1 197 ? 1.187 32.464 -12.261 1.00 44.88 197 PHE A C 1
ATOM 1581 O O . PHE A 1 197 ? 1.689 32.316 -11.145 1.00 44.88 197 PHE A O 1
ATOM 1588 N N . SER A 1 198 ? 0.898 33.667 -12.760 1.00 43.22 198 SER A N 1
ATOM 1589 C CA . SER A 1 198 ? 0.845 34.869 -11.936 1.00 43.22 198 SER A CA 1
ATOM 1590 C C . SER A 1 198 ? -0.341 34.708 -10.995 1.00 43.22 198 SER A C 1
ATOM 1592 O O . SER A 1 198 ? -1.496 34.722 -11.416 1.00 43.22 198 SER A O 1
ATOM 1594 N N . SER A 1 199 ? -0.060 34.451 -9.724 1.00 40.91 199 SER A N 1
ATOM 1595 C CA . SER A 1 199 ? -1.070 34.304 -8.685 1.00 40.91 199 SER A CA 1
ATOM 1596 C C . SER A 1 199 ? -1.643 35.673 -8.309 1.00 40.91 199 SER A C 1
ATOM 1598 O O . SER A 1 199 ? -1.273 36.236 -7.280 1.00 40.91 199 SER A O 1
ATOM 1600 N N . SER A 1 200 ? -2.549 36.213 -9.122 1.00 41.66 200 SER A N 1
ATOM 1601 C CA . SER A 1 200 ? -3.501 37.236 -8.684 1.00 41.66 200 SER A CA 1
ATOM 1602 C C . SER A 1 200 ? -4.683 36.531 -8.018 1.00 41.66 200 SER A C 1
ATOM 1604 O O . SER A 1 200 ? -5.670 36.156 -8.646 1.00 41.66 200 SER A O 1
ATOM 1606 N N . ILE A 1 201 ? -4.550 36.302 -6.712 1.00 47.44 201 ILE A N 1
ATOM 1607 C CA . ILE A 1 201 ? -5.653 35.870 -5.853 1.00 47.44 201 ILE A CA 1
ATOM 1608 C C . ILE A 1 201 ? -6.583 37.076 -5.696 1.00 47.44 201 ILE A C 1
ATOM 1610 O O . ILE A 1 201 ? -6.358 37.927 -4.841 1.00 47.44 201 ILE A O 1
ATOM 1614 N N . ILE A 1 202 ? -7.614 37.166 -6.536 1.00 46.81 202 ILE A N 1
ATOM 1615 C CA . ILE A 1 202 ? -8.773 38.026 -6.290 1.00 46.81 202 ILE A CA 1
ATOM 1616 C C . ILE A 1 202 ? -10.028 37.164 -6.437 1.00 46.81 202 ILE A C 1
ATOM 1618 O O . ILE A 1 202 ? -10.378 36.727 -7.524 1.00 46.81 202 ILE A O 1
ATOM 1622 N N . SER A 1 203 ? -10.679 36.950 -5.292 1.00 49.00 203 SER A N 1
ATOM 1623 C CA . SER A 1 203 ? -12.095 36.618 -5.108 1.00 49.00 203 SER A CA 1
ATOM 1624 C C . SER A 1 203 ? -12.674 35.349 -5.768 1.00 49.00 203 SER A C 1
ATOM 1626 O O . SER A 1 203 ? -13.028 35.298 -6.940 1.00 49.00 203 SER A O 1
ATOM 1628 N N . GLY A 1 204 ? -12.932 34.348 -4.922 1.00 46.41 204 GLY A N 1
ATOM 1629 C CA . GLY A 1 204 ? -14.296 33.823 -4.774 1.00 46.41 204 GLY A CA 1
ATOM 1630 C C . GLY A 1 204 ? -14.819 32.742 -5.723 1.00 46.41 204 GLY A C 1
ATOM 1631 O O . GLY A 1 204 ? -15.827 32.133 -5.383 1.00 46.41 204 GLY A O 1
ATOM 1632 N N . HIS A 1 205 ? -14.167 32.420 -6.842 1.00 46.81 205 HIS A N 1
ATOM 1633 C CA . HIS A 1 205 ? -14.627 31.324 -7.709 1.00 46.81 205 HIS A CA 1
ATOM 1634 C C . HIS A 1 205 ? -13.495 30.370 -8.089 1.00 46.81 205 HIS A C 1
ATOM 1636 O O . HIS A 1 205 ? -12.487 30.777 -8.655 1.00 46.81 205 HIS A O 1
ATOM 1642 N N . ARG A 1 206 ? -13.668 29.072 -7.792 1.00 39.59 206 ARG A N 1
ATOM 1643 C CA . ARG A 1 206 ? -12.778 28.008 -8.285 1.00 39.59 206 ARG A CA 1
ATOM 1644 C C . ARG A 1 206 ? -13.013 27.823 -9.789 1.00 39.59 206 ARG A C 1
ATOM 1646 O O . ARG A 1 206 ? -14.107 27.385 -10.149 1.00 39.59 206 ARG A O 1
ATOM 1653 N N . PRO A 1 207 ? -12.030 28.073 -10.668 1.00 44.25 207 PRO A N 1
ATOM 1654 C CA . PRO A 1 207 ? -12.150 27.649 -12.050 1.00 44.25 207 PRO A CA 1
ATOM 1655 C C . PRO A 1 207 ? -11.911 26.136 -12.124 1.00 44.25 207 PRO A C 1
ATOM 1657 O O . PRO A 1 207 ? -10.881 25.626 -11.684 1.00 44.25 207 PRO A O 1
ATOM 1660 N N . VAL A 1 208 ? -12.875 25.405 -12.679 1.00 42.16 208 VAL A N 1
ATOM 1661 C CA . VAL A 1 208 ? -12.671 24.026 -13.133 1.00 42.16 208 VAL A CA 1
ATOM 1662 C C . VAL A 1 208 ? -12.092 24.123 -14.542 1.00 42.16 208 VAL A C 1
ATOM 1664 O O . VAL A 1 208 ? -12.837 24.243 -15.513 1.00 42.16 208 VAL A O 1
ATOM 1667 N N . SER A 1 209 ? -10.766 24.139 -14.669 1.00 45.47 209 SER A N 1
ATOM 1668 C CA . SER A 1 209 ? -10.116 24.087 -15.979 1.00 45.47 209 SER A CA 1
ATOM 1669 C C . SER A 1 209 ? -10.261 22.679 -16.563 1.00 45.47 209 SER A C 1
ATOM 1671 O O . SER A 1 209 ? -9.672 21.711 -16.083 1.00 45.47 209 SER A O 1
ATOM 1673 N N . LYS A 1 210 ? -11.096 22.548 -17.600 1.00 39.38 210 LYS A N 1
ATOM 1674 C CA . LYS A 1 210 ? -11.131 21.358 -18.458 1.00 39.38 210 LYS A CA 1
ATOM 1675 C C . LYS A 1 210 ? -10.006 21.480 -19.493 1.00 39.38 210 LYS A C 1
ATOM 1677 O O . LYS A 1 210 ? -9.900 22.542 -20.106 1.00 39.38 210 LYS A O 1
ATOM 1682 N N . PRO A 1 211 ? -9.201 20.435 -19.739 1.00 39.53 211 PRO A N 1
ATOM 1683 C CA . PRO A 1 211 ? -8.251 20.455 -20.843 1.00 39.53 211 PRO A CA 1
ATOM 1684 C C . PRO A 1 211 ? -9.014 20.493 -22.176 1.00 39.53 211 PRO A C 1
ATOM 1686 O O . PRO A 1 211 ? -9.951 19.720 -22.377 1.00 39.53 211 PRO A O 1
ATOM 1689 N N . TYR A 1 212 ? -8.613 21.377 -23.087 1.00 41.41 212 TYR A N 1
ATOM 1690 C CA . TYR A 1 212 ? -9.112 21.428 -24.462 1.00 41.41 212 TYR A CA 1
ATOM 1691 C C . TYR A 1 212 ? -7.943 21.315 -25.446 1.00 41.41 212 TYR A C 1
ATOM 1693 O O . TYR A 1 212 ? -6.862 21.859 -25.225 1.00 41.41 212 TYR A O 1
ATOM 1701 N N . CYS A 1 213 ? -8.149 20.566 -26.529 1.00 36.66 213 CYS A N 1
ATOM 1702 C CA . CYS A 1 213 ? -7.173 20.384 -27.599 1.00 36.66 213 CYS A CA 1
ATOM 1703 C C . CYS A 1 213 ? -7.465 21.401 -28.707 1.00 36.66 213 CYS A C 1
ATOM 1705 O O . CYS A 1 213 ? -8.557 21.387 -29.272 1.00 36.66 213 CYS A O 1
ATOM 1707 N N . MET A 1 214 ? -6.509 22.281 -29.016 1.00 40.66 214 MET A N 1
ATOM 1708 C CA . MET A 1 214 ? -6.578 23.136 -30.204 1.00 40.66 214 MET A CA 1
ATOM 1709 C C . MET A 1 214 ? -5.616 22.614 -31.268 1.00 40.66 214 MET A C 1
ATOM 1711 O O . MET A 1 214 ? -4.415 22.510 -31.030 1.00 40.66 214 MET A O 1
ATOM 1715 N N . GLN A 1 215 ? -6.152 22.292 -32.445 1.00 36.16 215 GLN A N 1
ATOM 1716 C CA . GLN A 1 215 ? -5.365 21.965 -33.630 1.00 36.16 215 GLN A CA 1
ATOM 1717 C C . GLN A 1 215 ? -5.085 23.253 -34.405 1.00 36.16 215 GLN A C 1
ATOM 1719 O O . GLN A 1 215 ? -5.997 23.849 -34.971 1.00 36.16 215 GLN A O 1
ATOM 1724 N N . HIS A 1 216 ? -3.821 23.671 -34.455 1.00 41.12 216 HIS A N 1
ATOM 1725 C CA . HIS A 1 216 ? -3.364 24.681 -35.405 1.00 41.12 216 HIS A CA 1
ATOM 1726 C C . HIS A 1 216 ? -2.576 23.984 -36.522 1.00 41.12 216 HIS A C 1
ATOM 1728 O O . HIS A 1 216 ? -1.583 23.313 -36.260 1.00 41.12 216 HIS A O 1
ATOM 1734 N N . ALA A 1 217 ? -3.052 24.143 -37.760 1.00 47.41 217 ALA A N 1
ATOM 1735 C CA . ALA A 1 217 ? -2.332 23.889 -39.013 1.00 47.41 217 ALA A CA 1
ATOM 1736 C C . ALA A 1 217 ? -1.512 22.578 -39.091 1.00 47.41 217 ALA A C 1
ATOM 1738 O O . ALA A 1 217 ? -0.295 22.593 -39.256 1.00 47.41 217 ALA A O 1
ATOM 1739 N N . GLY A 1 218 ? -2.191 21.427 -39.040 1.00 52.81 218 GLY A N 1
ATOM 1740 C CA . GLY A 1 218 ? -1.645 20.167 -39.567 1.00 52.81 218 GLY A CA 1
ATOM 1741 C C . GLY A 1 218 ? -0.593 19.447 -38.716 1.00 52.81 218 GLY A C 1
ATOM 1742 O O . GLY A 1 218 ? -0.110 18.399 -39.140 1.00 52.81 218 GLY A O 1
ATOM 1743 N N . GLN A 1 219 ? -0.269 19.931 -37.513 1.00 43.50 219 GLN A N 1
ATOM 1744 C CA . GLN A 1 219 ? 0.509 19.164 -36.535 1.00 43.50 219 GLN A CA 1
ATOM 1745 C C . GLN A 1 219 ? -0.233 19.074 -35.194 1.00 43.50 219 GLN A C 1
ATOM 1747 O O . GLN A 1 219 ? -0.677 20.096 -34.667 1.00 43.50 219 GLN A O 1
ATOM 1752 N N . PRO A 1 220 ? -0.391 17.869 -34.612 1.00 42.06 220 PRO A N 1
ATOM 1753 C CA . PRO A 1 220 ? -0.995 17.729 -33.295 1.00 42.06 220 PRO A CA 1
ATOM 1754 C C . PRO A 1 220 ? -0.039 18.284 -32.230 1.00 42.06 220 PRO A C 1
ATOM 1756 O O . PRO A 1 220 ? 0.950 17.650 -31.865 1.00 42.06 220 PRO A O 1
ATOM 1759 N N . ILE A 1 221 ? -0.337 19.482 -31.724 1.00 48.38 221 ILE A N 1
ATOM 1760 C CA . ILE A 1 221 ? 0.352 20.074 -30.573 1.00 48.38 221 ILE A CA 1
ATOM 1761 C C . ILE A 1 221 ? -0.399 19.645 -29.310 1.00 48.38 221 ILE A C 1
ATOM 1763 O O . ILE A 1 221 ? -1.499 20.114 -29.025 1.00 48.38 221 ILE A O 1
ATOM 1767 N N . PHE A 1 222 ? 0.202 18.749 -28.530 1.00 42.78 222 PHE A N 1
ATOM 1768 C CA . PHE A 1 222 ? -0.313 18.375 -27.216 1.00 42.78 222 PHE A CA 1
ATOM 1769 C C . PHE A 1 222 ? 0.159 19.395 -26.174 1.00 42.78 222 PHE A C 1
ATOM 1771 O O . PHE A 1 222 ? 1.296 19.342 -25.705 1.00 42.78 222 PHE A O 1
ATOM 1778 N N . ARG A 1 223 ? -0.712 20.339 -25.806 1.00 44.72 223 ARG A N 1
ATOM 1779 C CA . ARG A 1 223 ? -0.489 21.228 -24.657 1.00 44.72 223 ARG A CA 1
ATOM 1780 C C . ARG A 1 223 ? -0.924 20.514 -23.378 1.00 44.72 223 ARG A C 1
ATOM 1782 O O . ARG A 1 223 ? -2.110 20.280 -23.173 1.00 44.72 223 ARG A O 1
ATOM 1789 N N . PHE A 1 224 ? 0.032 20.189 -22.514 1.00 41.72 224 PHE A N 1
ATOM 1790 C CA . PHE A 1 224 ? -0.248 19.760 -21.145 1.00 41.72 224 PHE A CA 1
ATOM 1791 C C . PHE A 1 224 ? -0.151 20.977 -20.224 1.00 41.72 224 PHE A C 1
ATOM 1793 O O . PHE A 1 224 ? 0.946 21.463 -19.950 1.00 41.72 224 PHE A O 1
ATOM 1800 N N . GLU A 1 225 ? -1.287 21.476 -19.733 1.00 42.31 225 GLU A N 1
ATOM 1801 C CA . GLU A 1 225 ? -1.283 22.386 -18.586 1.00 42.31 225 GLU A CA 1
ATOM 1802 C C . GLU A 1 225 ? -0.927 21.576 -17.337 1.00 42.31 225 GLU A C 1
ATOM 1804 O O . GLU A 1 225 ? -1.755 20.881 -16.748 1.00 42.31 225 GLU A O 1
ATOM 1809 N N . VAL A 1 226 ? 0.347 21.618 -16.946 1.00 44.97 226 VAL A N 1
ATOM 1810 C CA . VAL A 1 226 ? 0.786 21.057 -15.668 1.00 44.97 226 VAL A CA 1
ATOM 1811 C C . VAL A 1 226 ? 0.302 22.000 -14.570 1.00 44.97 226 VAL A C 1
ATOM 1813 O O . VAL A 1 226 ? 0.890 23.057 -14.345 1.00 44.97 226 VAL A O 1
ATOM 1816 N N . LEU A 1 227 ? -0.781 21.621 -13.887 1.00 40.91 227 LEU A N 1
ATOM 1817 C CA . LEU A 1 227 ? -1.233 22.277 -12.661 1.00 40.91 227 LEU A CA 1
ATOM 1818 C C . LEU A 1 227 ? -0.101 22.231 -11.626 1.00 40.91 227 LEU A C 1
ATOM 1820 O O . LEU A 1 227 ? 0.187 21.195 -11.024 1.00 40.91 227 LEU A O 1
ATOM 1824 N N . HIS A 1 228 ? 0.567 23.365 -11.442 1.00 43.44 228 HIS A N 1
ATOM 1825 C CA . HIS A 1 228 ? 1.640 23.514 -10.474 1.00 43.44 228 HIS A CA 1
ATOM 1826 C C . HIS A 1 228 ? 1.040 23.585 -9.062 1.00 43.44 228 HIS A C 1
ATOM 1828 O O . HIS A 1 228 ? 0.491 24.608 -8.657 1.00 43.44 228 HIS A O 1
ATOM 1834 N N . LEU A 1 229 ? 1.165 22.511 -8.277 1.00 38.47 229 LEU A N 1
ATOM 1835 C CA . LEU A 1 229 ? 0.995 22.583 -6.823 1.00 38.47 229 LEU A CA 1
ATOM 1836 C C . LEU A 1 229 ? 2.170 23.392 -6.256 1.00 38.47 229 LEU A C 1
ATOM 1838 O O . LEU A 1 229 ? 3.310 22.932 -6.260 1.00 38.47 229 LEU A O 1
ATOM 1842 N N . GLN A 1 230 ? 1.910 24.624 -5.815 1.00 39.75 230 GLN A N 1
ATOM 1843 C CA . GLN A 1 230 ? 2.888 25.446 -5.102 1.00 39.75 230 GLN A CA 1
ATOM 1844 C C . GLN A 1 230 ? 3.369 24.713 -3.838 1.00 39.75 230 GLN A C 1
ATOM 1846 O O . GLN A 1 230 ? 2.638 24.597 -2.858 1.00 39.75 230 GLN A O 1
ATOM 1851 N N . LEU A 1 231 ? 4.623 24.257 -3.842 1.00 36.84 231 LEU A N 1
ATOM 1852 C CA . LEU A 1 231 ? 5.364 23.917 -2.631 1.00 36.84 231 LEU A CA 1
ATOM 1853 C C . LEU A 1 231 ? 6.069 25.196 -2.153 1.00 36.84 231 LEU A C 1
ATOM 1855 O O . LEU A 1 231 ? 7.245 25.418 -2.431 1.00 36.84 231 LEU A O 1
ATOM 1859 N N . ARG A 1 232 ? 5.317 26.100 -1.519 1.00 38.53 232 ARG A N 1
ATOM 1860 C CA . ARG A 1 232 ? 5.854 27.343 -0.950 1.00 38.53 232 ARG A CA 1
ATOM 1861 C C . ARG A 1 232 ? 5.937 27.192 0.569 1.00 38.53 232 ARG A C 1
ATOM 1863 O O . ARG A 1 232 ? 4.961 27.457 1.253 1.00 38.53 232 ARG A O 1
ATOM 1870 N N . ALA A 1 233 ? 7.076 26.702 1.054 1.00 42.94 233 ALA A N 1
ATOM 1871 C CA . ALA A 1 233 ? 7.674 26.973 2.370 1.00 42.94 233 ALA A CA 1
ATOM 1872 C C . ALA A 1 233 ? 8.871 26.026 2.579 1.00 42.94 233 ALA A C 1
ATOM 1874 O O . ALA A 1 233 ? 8.761 24.841 2.278 1.00 42.94 233 ALA A O 1
ATOM 1875 N N . LEU A 1 234 ? 9.959 26.548 3.162 1.00 36.09 234 LEU A N 1
ATOM 1876 C CA . LEU A 1 234 ? 11.167 25.847 3.648 1.00 36.09 234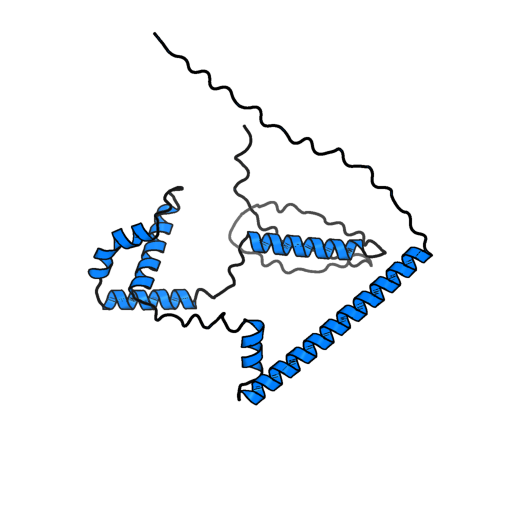 LEU A CA 1
ATOM 1877 C C . LEU A 1 234 ? 12.385 25.734 2.710 1.00 36.09 234 LEU A C 1
ATOM 1879 O O . LEU A 1 234 ? 13.076 24.723 2.729 1.00 36.09 234 LEU A O 1
ATOM 1883 N N . LEU A 1 235 ? 12.720 26.798 1.972 1.00 35.41 235 LEU A N 1
ATOM 1884 C CA . LEU A 1 235 ? 14.104 27.046 1.518 1.00 35.41 235 LEU A CA 1
ATOM 1885 C C . LEU A 1 235 ? 14.474 28.537 1.659 1.00 35.41 235 LEU A C 1
ATOM 1887 O O . LEU A 1 235 ? 14.947 29.170 0.724 1.00 35.41 235 LEU A O 1
ATOM 1891 N N . THR A 1 236 ? 14.222 29.113 2.836 1.00 38.34 236 THR A N 1
ATOM 1892 C CA . THR A 1 236 ? 14.820 30.392 3.271 1.00 38.34 236 THR A CA 1
ATOM 1893 C C . THR A 1 236 ? 15.334 30.223 4.694 1.00 38.34 236 THR A C 1
ATOM 1895 O O . THR A 1 236 ? 14.730 30.642 5.676 1.00 38.34 236 THR A O 1
ATOM 1898 N N . SER A 1 237 ? 16.391 29.443 4.786 1.00 36.88 237 SER A N 1
ATOM 1899 C CA . SER A 1 237 ? 17.274 29.203 5.922 1.00 36.88 237 SER A CA 1
ATOM 1900 C C . SER A 1 237 ? 18.300 28.260 5.314 1.00 36.88 237 SER A C 1
ATOM 1902 O O . SER A 1 237 ? 17.883 27.347 4.605 1.00 36.88 237 SER A O 1
ATOM 1904 N N . TRP A 1 238 ? 19.588 28.462 5.561 1.00 41.12 238 TRP A N 1
ATOM 1905 C CA . TRP A 1 238 ? 20.712 27.988 4.739 1.00 41.12 238 TRP A CA 1
ATOM 1906 C C . TRP A 1 238 ? 21.034 28.941 3.584 1.00 41.12 238 TRP A C 1
ATOM 1908 O O . TRP A 1 238 ? 20.942 28.587 2.418 1.00 41.12 238 TRP A O 1
ATOM 1918 N N . ASP A 1 239 ? 21.375 30.178 3.933 1.00 37.66 239 ASP A N 1
ATOM 1919 C CA . ASP A 1 239 ? 22.731 30.687 3.714 1.00 37.66 239 ASP A CA 1
ATOM 1920 C C . ASP A 1 239 ? 22.991 31.829 4.717 1.00 37.66 239 ASP A C 1
ATOM 1922 O O . ASP A 1 239 ? 22.057 32.545 5.070 1.00 37.66 239 ASP A O 1
ATOM 1926 N N . LEU A 1 240 ? 24.230 31.849 5.229 1.00 37.16 240 LEU A N 1
ATOM 1927 C CA . LEU A 1 240 ? 24.908 32.797 6.138 1.00 37.16 240 LEU A CA 1
ATOM 1928 C C . LEU A 1 240 ? 24.152 34.051 6.615 1.00 37.16 240 LEU A C 1
ATOM 1930 O O . LEU A 1 240 ? 23.825 34.912 5.771 1.00 37.16 240 LEU A O 1
#

pLDDT: mean 74.89, std 21.67, range [34.44, 98.5]

Organism: NCBI:txid765257

Foldseek 3Di:
DDDDDDDDDDDDPDPPDPDDDDDDDDDDDPVRVVVVVVVVVVVVVVVVVVVVVVVVVVLVVLVVCCVVVVHDSVVSVCCVVVPVPNPVPPVPQQFLLNLVLVVLVVVVVVVCVVPPDDPDDSVNSCVVCVVVSVVDDPVVSVVSSVVVVVVVVVPPVDVPCPPVNVVVVVVVVVVVVVVVLVPDPDNDPQDQDDDPPPPPPDDDDDDPDDDDFDDDDDDGHDDDPDPDDDPPDDDPDPDD

Solvent-accessible surface area (backbone atoms only — not comparable to full-atom values): 15709 Å² total; per-residue (Å²): 139,83,88,84,82,83,82,81,81,79,83,80,81,75,81,77,73,79,79,80,74,85,77,84,83,83,82,74,53,71,67,57,50,52,52,51,50,52,54,50,51,56,52,52,51,50,51,52,50,54,51,53,54,50,52,53,52,50,52,53,52,34,48,50,51,11,63,78,67,77,44,57,49,67,60,43,46,50,39,63,76,60,38,82,66,72,72,67,66,62,76,68,76,78,43,41,66,60,26,45,55,51,52,52,52,50,55,53,50,66,67,37,75,82,50,93,76,79,79,75,49,73,66,54,58,51,63,74,47,45,62,61,61,69,71,49,51,72,67,57,37,49,51,34,30,50,56,44,47,54,50,54,63,71,50,60,88,62,78,82,72,43,71,66,53,52,51,48,53,51,50,51,52,52,51,50,53,49,54,58,56,71,68,42,95,67,73,73,89,76,78,84,78,82,75,80,79,77,83,76,88,72,79,98,72,88,80,82,82,74,91,78,87,66,80,62,88,94,50,90,59,85,81,76,86,75,82,76,80,82,86,84,81,89,84,88,72,92,75,136

Sequence (240 aa):
MVLQTIYASKPTARRVQPKARPRIKVILSANARAALKLNQYDKTEKFKKDLDDAWQSLDKVTKTLASKHHKSVQRVQNDLHLGHMKFRSKHSKISAWNAFCWKKGRTMNQSNENAAGSTSTLLDLVRENQMEYHELSTEDKNHLVEEFSEFRESKAIGVRVTTKSKVNDITHTLKAVKNEVCLSPHPPAISITYHPFSSSIISGHRPVSKPYCMQHAGQPIFRFEVLHLQLRALLTSWDL

Mean predicted aligned error: 16.48 Å

Secondary structure (DSSP, 8-state):
--------PPP-----PPPPPPPP-----HHHHHHHHHHHHHHHHHHHHHHHHHHHHHHHHHHHHHHHTT--HHHHHHHHHS-TTSS-S------HHHHHHHHHHHHHHHHHTT-TT----HHHHHHHTHHHHHHS-HHHHHHHHHHHHHHHHHS-------HHHHHHHHHHHHHHHHHHHHH-SS----------------SS------------TTS-------------SS-SS---

Radius of gyration: 30.36 Å; Cα contacts (8 Å, |Δi|>4): 50; chains: 1; bounding box: 68×64×76 Å